Protein AF-A0A7W3J7H2-F1 (afdb_monomer_lite)

Structure (mmCIF, N/CA/C/O backbone):
data_AF-A0A7W3J7H2-F1
#
_entry.id   AF-A0A7W3J7H2-F1
#
loop_
_atom_site.group_PDB
_atom_site.id
_atom_site.type_symbol
_atom_site.label_atom_id
_atom_site.label_alt_id
_atom_site.label_comp_id
_atom_site.label_asym_id
_atom_site.label_entity_id
_atom_site.label_seq_id
_atom_site.pdbx_PDB_ins_code
_atom_site.Cartn_x
_atom_site.Cartn_y
_atom_site.Cartn_z
_atom_site.occupancy
_atom_site.B_iso_or_equiv
_atom_site.auth_seq_id
_atom_site.auth_comp_id
_atom_site.auth_asym_id
_atom_site.auth_atom_id
_atom_site.pdbx_PDB_model_num
ATOM 1 N N . MET A 1 1 ? 22.427 43.269 55.863 1.00 46.69 1 MET A N 1
ATOM 2 C CA . MET A 1 1 ? 23.333 42.234 56.396 1.00 46.69 1 MET A CA 1
ATOM 3 C C . MET A 1 1 ? 23.275 41.052 55.451 1.00 46.69 1 MET A C 1
ATOM 5 O O . MET A 1 1 ? 22.220 40.456 55.298 1.00 46.69 1 MET A O 1
ATOM 9 N N . TYR A 1 2 ? 24.369 40.851 54.725 1.00 38.78 2 TYR A N 1
ATOM 10 C CA . TYR A 1 2 ? 24.643 39.700 53.869 1.00 38.78 2 TYR A CA 1
ATOM 11 C C . TYR A 1 2 ? 24.929 38.483 54.757 1.00 38.78 2 TYR A C 1
ATOM 13 O O . TYR A 1 2 ? 25.677 38.646 55.715 1.00 38.78 2 TYR A O 1
ATOM 21 N N . ASP A 1 3 ? 24.433 37.296 54.402 1.00 54.00 3 ASP A N 1
ATOM 22 C CA . ASP A 1 3 ? 25.356 36.193 54.112 1.00 54.00 3 ASP A CA 1
ATOM 23 C C . ASP A 1 3 ? 24.691 35.129 53.223 1.00 54.00 3 ASP A C 1
ATOM 25 O O . ASP A 1 3 ? 23.606 34.625 53.513 1.00 54.00 3 ASP A O 1
ATOM 29 N N . GLN A 1 4 ? 25.339 34.836 52.098 1.00 54.50 4 GLN A N 1
ATOM 30 C CA . GLN A 1 4 ? 24.982 33.804 51.129 1.00 54.50 4 GLN A CA 1
ATOM 31 C C . GLN A 1 4 ? 26.022 32.696 51.283 1.00 54.50 4 GLN A C 1
ATOM 33 O O . GLN A 1 4 ? 27.169 32.848 50.862 1.00 54.50 4 GLN A O 1
ATOM 38 N N . VAL A 1 5 ? 25.633 31.570 51.883 1.00 62.75 5 VAL A N 1
ATOM 39 C CA . VAL A 1 5 ? 26.528 30.418 52.040 1.00 62.75 5 VAL A CA 1
ATOM 40 C C . VAL A 1 5 ? 26.567 29.616 50.742 1.00 62.75 5 VAL A C 1
ATOM 42 O O . VAL A 1 5 ? 25.718 28.780 50.444 1.00 62.75 5 VAL A O 1
ATOM 45 N N . THR A 1 6 ? 27.615 29.890 49.976 1.00 56.59 6 THR A N 1
ATOM 46 C CA . THR A 1 6 ? 28.125 29.105 48.851 1.00 56.59 6 THR A CA 1
ATOM 47 C C . THR A 1 6 ? 28.396 27.649 49.255 1.00 56.59 6 THR A C 1
ATOM 49 O O . THR A 1 6 ? 29.272 27.386 50.077 1.00 56.59 6 THR A O 1
ATOM 52 N N . ALA A 1 7 ? 27.737 26.681 48.615 1.00 61.53 7 ALA A N 1
ATOM 53 C CA . ALA A 1 7 ? 28.104 25.266 48.703 1.00 61.53 7 ALA A CA 1
ATOM 54 C C . ALA A 1 7 ? 28.538 24.744 47.324 1.00 61.53 7 ALA A C 1
ATOM 56 O O . ALA A 1 7 ? 27.724 24.357 46.491 1.00 61.53 7 ALA A O 1
ATOM 57 N N . ARG A 1 8 ? 29.857 24.725 47.088 1.00 61.41 8 ARG A N 1
ATOM 58 C CA . ARG A 1 8 ? 30.497 23.982 45.991 1.00 61.41 8 ARG A CA 1
ATOM 59 C C . ARG A 1 8 ? 30.730 22.531 46.429 1.00 61.41 8 ARG A C 1
ATOM 61 O O . ARG A 1 8 ? 31.452 22.306 47.396 1.00 61.41 8 ARG A O 1
ATOM 68 N N . ARG A 1 9 ? 30.222 21.549 45.680 1.00 64.56 9 ARG A N 1
ATOM 69 C CA . ARG A 1 9 ? 30.689 20.143 45.696 1.00 64.56 9 ARG A CA 1
ATOM 70 C C . ARG A 1 9 ? 30.693 19.654 44.241 1.00 64.56 9 ARG A C 1
ATOM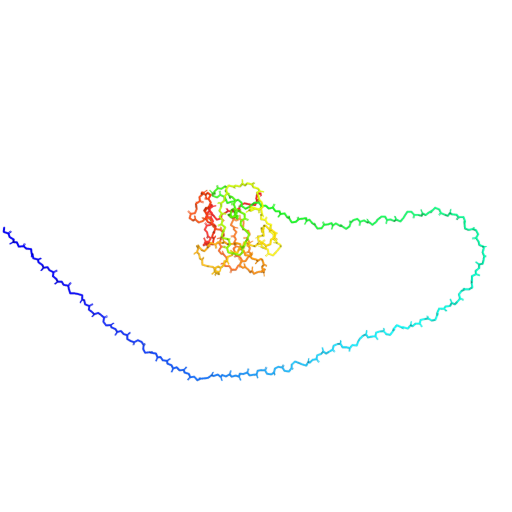 72 O O . ARG A 1 9 ? 29.642 19.598 43.624 1.00 64.56 9 ARG A O 1
ATOM 79 N N . ARG A 1 10 ? 31.842 19.690 43.555 1.00 64.62 10 ARG A N 1
ATOM 80 C CA . ARG A 1 10 ? 32.840 18.607 43.390 1.00 64.62 10 ARG A CA 1
ATOM 81 C C . ARG A 1 10 ? 32.233 17.332 42.790 1.00 64.62 10 ARG A C 1
ATOM 83 O O . ARG A 1 10 ? 31.715 16.485 43.507 1.00 64.62 10 ARG A O 1
ATOM 90 N N . THR A 1 11 ? 32.351 17.238 41.469 1.00 55.19 11 THR A N 1
ATOM 91 C CA . THR A 1 11 ? 32.216 16.040 40.635 1.00 55.19 11 THR A CA 1
ATOM 92 C C . THR A 1 11 ? 33.250 14.978 41.033 1.00 55.19 11 THR A C 1
ATOM 94 O O . THR A 1 11 ? 34.430 15.314 41.163 1.00 55.19 11 THR A O 1
ATOM 97 N N . PRO A 1 12 ? 32.869 13.698 41.193 1.00 61.44 12 PRO A N 1
ATOM 98 C CA . PRO A 1 12 ? 33.833 12.608 41.192 1.00 61.44 12 PRO A CA 1
ATOM 99 C C . PRO A 1 12 ? 34.161 12.197 39.748 1.00 61.44 12 PRO A C 1
ATOM 101 O O . PRO A 1 12 ? 33.288 11.772 38.993 1.00 61.44 12 PRO A O 1
ATOM 104 N N . LEU A 1 13 ? 35.439 12.331 39.378 1.00 55.03 13 LEU A N 1
ATOM 105 C CA . LEU A 1 13 ? 36.033 11.658 38.224 1.00 55.03 13 LEU A CA 1
ATOM 106 C C . LEU A 1 13 ? 36.012 10.142 38.477 1.00 55.03 13 LEU A C 1
ATOM 108 O O . LEU A 1 13 ? 36.710 9.655 39.365 1.00 55.03 13 LEU A O 1
ATOM 112 N N . GLY A 1 14 ? 35.214 9.411 37.700 1.00 51.25 14 GLY A N 1
ATOM 113 C CA . GLY A 1 14 ? 35.181 7.950 37.678 1.00 51.25 14 GLY A CA 1
ATOM 114 C C . GLY A 1 14 ? 35.919 7.410 36.455 1.00 51.25 14 GLY A C 1
ATOM 115 O O . GLY A 1 14 ? 35.458 7.586 35.336 1.00 51.25 14 GLY A O 1
ATOM 116 N N . LEU A 1 15 ? 37.082 6.814 36.724 1.00 57.66 15 LEU A N 1
ATOM 117 C CA . LEU A 1 15 ? 37.935 5.929 35.919 1.00 57.66 15 LEU A CA 1
ATOM 118 C C . LEU A 1 15 ? 37.598 5.689 34.429 1.00 57.66 15 LEU A C 1
ATOM 120 O O . LEU A 1 15 ? 36.651 4.992 34.075 1.00 57.66 15 LEU A O 1
ATOM 124 N N . LEU A 1 16 ? 38.538 6.124 33.585 1.00 45.88 16 LEU A N 1
ATOM 125 C CA . LEU A 1 16 ? 38.836 5.541 32.278 1.00 45.88 16 LEU A CA 1
ATOM 126 C C . LEU A 1 16 ? 39.193 4.052 32.420 1.00 45.88 16 LEU A C 1
ATOM 128 O O . LEU A 1 16 ? 40.187 3.719 33.066 1.00 45.88 16 LEU A O 1
ATOM 132 N N . VAL A 1 17 ? 38.448 3.172 31.751 1.00 49.72 17 VAL A N 1
ATOM 133 C CA . VAL A 1 17 ? 38.915 1.823 31.408 1.00 49.72 17 VAL A CA 1
ATOM 134 C C . VAL A 1 17 ? 39.189 1.797 29.910 1.00 49.72 17 VAL A C 1
ATOM 136 O O . VAL A 1 17 ? 38.281 1.878 29.088 1.00 49.72 17 VAL A O 1
ATOM 139 N N . TRP A 1 18 ? 40.474 1.715 29.577 1.00 41.78 18 TRP A N 1
ATOM 140 C CA . TRP A 1 18 ? 40.973 1.434 28.239 1.00 41.78 18 TRP A CA 1
ATOM 141 C C . TRP A 1 18 ? 40.721 -0.039 27.919 1.00 41.78 18 TRP A C 1
ATOM 143 O O . TRP A 1 18 ? 41.332 -0.912 28.533 1.00 41.78 18 TRP A O 1
ATOM 153 N N . VAL A 1 19 ? 39.860 -0.331 26.945 1.00 57.19 19 VAL A N 1
ATOM 154 C CA . VAL A 1 19 ? 39.886 -1.640 26.284 1.00 57.19 19 VAL A CA 1
ATOM 155 C C . VAL A 1 19 ? 40.925 -1.549 25.172 1.00 57.19 19 VAL A C 1
ATOM 157 O O . VAL A 1 19 ? 40.760 -0.810 24.203 1.00 57.19 19 VAL A O 1
ATOM 160 N N . LEU A 1 20 ? 42.040 -2.248 25.377 1.00 58.06 20 LEU A N 1
ATOM 161 C CA . LEU A 1 20 ? 43.135 -2.369 24.423 1.00 58.06 20 LEU A CA 1
ATOM 162 C C . LEU A 1 20 ? 42.643 -3.017 23.125 1.00 58.06 20 LEU A C 1
ATOM 164 O O . LEU A 1 20 ? 41.997 -4.064 23.136 1.00 58.06 20 LEU A O 1
ATOM 168 N N . ALA A 1 21 ? 43.014 -2.390 22.010 1.00 49.38 21 ALA A N 1
ATOM 169 C CA . ALA A 1 21 ? 42.950 -2.963 20.679 1.00 49.38 21 ALA A CA 1
ATOM 170 C C . ALA A 1 21 ? 43.767 -4.266 20.631 1.00 49.38 21 ALA A C 1
ATOM 172 O O . ALA A 1 21 ? 44.982 -4.257 20.827 1.00 49.38 21 ALA A O 1
ATOM 173 N N . GLY A 1 22 ? 43.090 -5.383 20.368 1.00 46.06 22 GLY A N 1
ATOM 174 C CA . GLY A 1 22 ? 43.708 -6.660 20.034 1.00 46.06 22 GLY A CA 1
ATOM 175 C C . GLY A 1 22 ? 43.699 -6.857 18.524 1.00 46.06 22 GLY A C 1
ATOM 176 O O . GLY A 1 22 ? 42.730 -7.363 17.967 1.00 46.06 22 GLY A O 1
ATOM 177 N N . THR A 1 23 ? 44.771 -6.448 17.855 1.00 55.00 23 THR A N 1
ATOM 178 C CA . THR A 1 23 ? 45.077 -6.853 16.482 1.00 55.00 23 THR A CA 1
ATOM 179 C C . THR A 1 23 ? 45.584 -8.294 16.485 1.00 55.00 23 THR A C 1
ATOM 181 O O . THR A 1 23 ? 46.703 -8.566 16.912 1.00 55.00 23 THR A O 1
ATOM 184 N N . LEU A 1 24 ? 44.784 -9.217 15.953 1.00 53.00 24 LEU A N 1
ATOM 185 C CA . LEU A 1 24 ? 45.265 -10.497 15.433 1.00 53.00 24 LEU A CA 1
ATOM 186 C C . LEU A 1 24 ? 44.989 -10.528 13.931 1.00 53.00 24 LEU A C 1
ATOM 188 O O . LEU A 1 24 ? 43.898 -10.855 13.475 1.00 53.00 24 LEU A O 1
ATOM 192 N N . ALA A 1 25 ? 46.007 -10.145 13.166 1.00 51.97 25 ALA A N 1
ATOM 193 C CA . ALA A 1 25 ? 46.164 -10.598 11.796 1.00 51.97 25 ALA A CA 1
ATOM 194 C C . ALA A 1 25 ? 46.736 -12.021 11.832 1.00 51.97 25 ALA A C 1
ATOM 196 O O . ALA A 1 25 ? 47.620 -12.279 12.639 1.00 51.97 25 ALA A O 1
ATOM 197 N N . PHE A 1 26 ? 46.210 -12.910 10.988 1.00 47.84 26 PHE A N 1
ATOM 198 C CA . PHE A 1 26 ? 46.891 -13.958 10.208 1.00 47.84 26 PHE A CA 1
ATOM 199 C C . PHE A 1 26 ? 45.898 -15.085 9.913 1.00 47.84 26 PHE A C 1
ATOM 201 O O . PHE A 1 26 ? 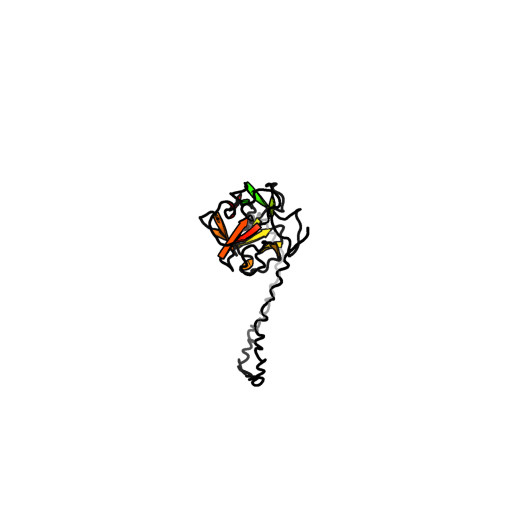45.418 -15.757 10.820 1.00 47.84 26 PHE A O 1
ATOM 208 N N . GLY A 1 27 ? 45.626 -15.308 8.626 1.00 43.47 27 GLY A N 1
ATOM 209 C CA . GLY A 1 27 ? 44.940 -16.516 8.171 1.00 43.47 27 GLY A CA 1
ATOM 210 C C . GLY A 1 27 ? 44.004 -16.323 6.986 1.00 43.47 27 GLY A C 1
ATOM 211 O O . GLY A 1 27 ? 42.854 -16.736 7.054 1.00 43.47 27 GLY A O 1
ATOM 212 N N . ALA A 1 28 ? 44.476 -15.725 5.889 1.00 56.50 28 ALA A N 1
ATOM 213 C CA . ALA A 1 28 ? 43.819 -15.909 4.600 1.00 56.50 28 ALA A CA 1
ATOM 214 C C . ALA A 1 28 ? 44.016 -17.373 4.166 1.00 56.50 28 ALA A C 1
ATOM 216 O O . ALA A 1 28 ? 45.072 -17.733 3.651 1.00 56.50 28 ALA A O 1
ATOM 217 N N . VAL A 1 29 ? 43.019 -18.229 4.397 1.00 53.53 29 VAL A N 1
ATOM 218 C CA . VAL A 1 29 ? 42.942 -19.530 3.725 1.00 53.53 29 VAL A CA 1
ATOM 219 C C . VAL A 1 29 ? 42.236 -19.298 2.398 1.00 53.53 29 VAL A C 1
ATOM 221 O O . VAL A 1 29 ? 41.011 -19.267 2.312 1.00 53.53 29 VAL A O 1
ATOM 224 N N . VAL A 1 30 ? 43.036 -19.093 1.355 1.00 56.59 30 VAL A N 1
ATOM 225 C CA . VAL A 1 30 ? 42.571 -19.085 -0.032 1.00 56.59 30 VAL A CA 1
ATOM 226 C C . VAL A 1 30 ? 42.336 -20.542 -0.433 1.00 56.59 30 VAL A C 1
ATOM 228 O O . VAL A 1 30 ? 43.224 -21.225 -0.933 1.00 56.59 30 VAL A O 1
ATOM 231 N N . GLY A 1 31 ? 41.149 -21.058 -0.125 1.00 46.50 31 GLY A N 1
ATOM 232 C CA . GLY A 1 31 ? 40.698 -22.368 -0.581 1.00 46.50 31 GLY A CA 1
ATOM 233 C C . GLY A 1 31 ? 40.137 -22.268 -1.995 1.00 46.50 31 GLY A C 1
ATOM 234 O O . GLY A 1 31 ? 38.934 -22.113 -2.171 1.00 46.50 31 GLY A O 1
ATOM 235 N N . THR A 1 32 ? 40.995 -22.351 -3.011 1.00 59.94 32 THR A N 1
ATOM 236 C CA . THR A 1 32 ? 40.567 -22.598 -4.395 1.00 59.94 32 THR A CA 1
ATOM 237 C C . THR A 1 32 ? 39.973 -24.001 -4.495 1.00 59.94 32 THR A C 1
ATOM 239 O O . THR A 1 32 ? 40.699 -24.989 -4.600 1.00 59.94 32 THR A O 1
ATOM 242 N N . VAL A 1 33 ? 38.645 -24.088 -4.462 1.00 54.31 33 VAL A N 1
ATOM 243 C CA . VAL A 1 33 ? 37.903 -25.295 -4.827 1.00 54.31 33 VAL A CA 1
ATOM 244 C C . VAL A 1 33 ? 37.831 -25.354 -6.353 1.00 54.31 33 VAL A C 1
ATOM 246 O O . VAL A 1 33 ? 37.027 -24.677 -6.986 1.00 54.31 33 VAL A O 1
ATOM 249 N N . TRP A 1 34 ? 38.701 -26.169 -6.947 1.00 45.31 34 TRP A N 1
ATOM 250 C CA . TRP A 1 34 ? 38.566 -26.615 -8.331 1.00 45.31 34 TRP A CA 1
ATOM 251 C C . TRP A 1 34 ? 37.517 -27.725 -8.382 1.00 45.31 34 TRP A C 1
ATOM 253 O O . TRP A 1 34 ? 37.832 -28.903 -8.226 1.00 45.31 34 TRP A O 1
ATOM 263 N N . VAL A 1 35 ? 36.255 -27.361 -8.595 1.00 54.44 35 VAL A N 1
ATOM 264 C CA . VAL A 1 35 ? 35.260 -28.323 -9.075 1.00 54.44 35 VAL A CA 1
ATOM 265 C C . VAL A 1 35 ? 35.363 -28.346 -10.597 1.00 54.44 35 VAL A C 1
ATOM 267 O O . VAL A 1 35 ? 34.832 -27.486 -11.294 1.00 54.44 35 VAL A O 1
ATOM 270 N N . LEU A 1 36 ? 36.093 -29.345 -11.101 1.00 56.59 36 LEU A N 1
ATOM 271 C CA . LEU A 1 36 ? 36.059 -29.794 -12.492 1.00 56.59 36 LEU A CA 1
ATOM 272 C C . LEU A 1 36 ? 34.657 -30.342 -12.791 1.00 56.59 36 LEU A C 1
ATOM 274 O O . LEU A 1 36 ? 34.417 -31.549 -12.729 1.00 56.59 36 LEU A O 1
ATOM 278 N N . THR A 1 37 ? 33.713 -29.455 -13.093 1.00 55.53 37 THR A N 1
ATOM 279 C CA . THR A 1 37 ? 32.502 -29.854 -13.808 1.00 55.53 37 THR A CA 1
ATOM 280 C C . THR A 1 37 ? 32.873 -29.962 -15.276 1.00 55.53 37 THR A C 1
ATOM 282 O O . THR A 1 37 ? 33.323 -29.014 -15.908 1.00 55.53 37 THR A O 1
ATOM 285 N N . ARG A 1 38 ? 32.797 -31.195 -15.774 1.00 58.81 38 ARG A N 1
ATOM 286 C CA . ARG A 1 38 ? 33.003 -31.536 -17.177 1.00 58.81 38 ARG A CA 1
ATOM 287 C C . ARG A 1 38 ? 31.972 -30.780 -18.010 1.00 58.81 38 ARG A C 1
ATOM 289 O O . ARG A 1 38 ? 30.777 -30.939 -17.771 1.00 58.81 38 ARG A O 1
ATOM 296 N N . ASP A 1 39 ? 32.449 -30.014 -18.985 1.00 54.16 39 ASP A N 1
ATOM 297 C CA . ASP A 1 39 ? 31.643 -29.491 -20.082 1.00 54.16 39 ASP A CA 1
ATOM 298 C C . ASP A 1 39 ? 30.909 -30.648 -20.772 1.00 54.16 39 ASP A C 1
ATOM 300 O O . ASP A 1 39 ? 31.527 -31.517 -21.392 1.00 54.16 39 ASP A O 1
ATOM 304 N N . VAL A 1 40 ? 29.581 -30.670 -20.661 1.00 55.44 40 VAL A N 1
ATOM 305 C CA . VAL A 1 40 ? 28.718 -31.464 -21.539 1.00 55.44 40 VAL A CA 1
ATOM 306 C C . VAL A 1 40 ? 28.177 -30.507 -22.587 1.00 55.44 40 VAL A C 1
ATOM 308 O O . VAL A 1 40 ? 27.230 -29.762 -22.356 1.00 55.44 40 VAL A O 1
ATOM 311 N N . SER A 1 41 ? 28.845 -30.515 -23.734 1.00 60.34 41 SER A N 1
ATOM 312 C CA . SER A 1 41 ? 28.405 -29.876 -24.966 1.00 60.34 41 SER A CA 1
ATOM 313 C C . SER A 1 41 ? 27.295 -30.722 -25.606 1.00 60.34 41 SER A C 1
ATOM 315 O O . SER A 1 41 ? 27.518 -31.913 -25.822 1.00 60.34 41 SER A O 1
ATOM 317 N N . PRO A 1 42 ? 26.126 -30.160 -25.953 1.00 60.06 42 PRO A N 1
ATOM 318 C CA . PRO A 1 42 ? 25.234 -30.751 -26.935 1.00 60.06 42 PRO A CA 1
ATOM 319 C C . PRO A 1 42 ? 25.431 -30.017 -28.267 1.00 60.06 42 PRO A C 1
ATOM 321 O O . PRO A 1 42 ? 24.725 -29.065 -28.591 1.00 60.06 42 PRO A O 1
ATOM 324 N N . GLN A 1 43 ? 26.416 -30.461 -29.041 1.00 53.38 43 GLN A N 1
ATOM 325 C CA . GLN A 1 43 ? 26.332 -30.419 -30.498 1.00 53.38 43 GLN A CA 1
ATOM 326 C C . GLN A 1 43 ? 25.976 -31.846 -30.897 1.00 53.38 43 GLN A C 1
ATOM 328 O O . GLN A 1 43 ? 26.741 -32.740 -30.558 1.00 53.38 43 GLN A O 1
ATOM 333 N N . ASP A 1 44 ? 24.787 -32.053 -31.468 1.00 51.53 44 ASP A N 1
ATOM 334 C CA . ASP A 1 44 ? 24.477 -33.085 -32.473 1.00 51.53 44 ASP A CA 1
ATOM 335 C C . ASP A 1 44 ? 22.970 -33.371 -32.511 1.00 51.53 44 ASP A C 1
ATOM 337 O O . ASP A 1 44 ? 22.453 -34.291 -31.883 1.00 51.53 44 ASP A O 1
ATOM 341 N N . ALA A 1 45 ? 22.255 -32.579 -33.310 1.00 55.00 45 ALA A N 1
ATOM 342 C CA . ALA A 1 45 ? 21.017 -33.019 -33.951 1.00 55.00 45 ALA A CA 1
ATOM 343 C C . ALA A 1 45 ? 20.803 -32.250 -35.266 1.00 55.00 45 ALA A C 1
ATOM 345 O O . ALA A 1 45 ? 19.756 -31.650 -35.500 1.00 55.00 45 ALA A O 1
ATOM 346 N N . VAL A 1 46 ? 21.806 -32.259 -36.153 1.00 57.66 46 VAL A N 1
ATOM 347 C CA . VAL A 1 46 ? 21.585 -31.927 -37.569 1.00 57.66 46 VAL A CA 1
ATOM 348 C C . VAL A 1 46 ? 20.939 -33.149 -38.224 1.00 57.66 46 VAL A C 1
ATOM 350 O O . VAL A 1 46 ? 21.606 -34.023 -38.774 1.00 57.66 46 VAL A O 1
ATOM 353 N N . GLY A 1 47 ? 19.613 -33.227 -38.118 1.00 50.50 47 GLY A N 1
ATOM 354 C CA . GLY A 1 47 ? 18.791 -34.135 -38.908 1.00 50.50 47 GLY A CA 1
ATOM 355 C C . GLY A 1 47 ? 18.820 -33.701 -40.371 1.00 50.50 47 GLY A C 1
ATOM 356 O O . GLY A 1 47 ? 18.280 -32.661 -40.740 1.00 50.50 47 GLY A O 1
ATOM 357 N N . GLN A 1 48 ? 19.505 -34.490 -41.190 1.00 50.88 48 GLN A N 1
ATOM 358 C CA . GLN A 1 48 ? 19.667 -34.310 -42.627 1.00 50.88 48 GLN A CA 1
ATOM 359 C C . GLN A 1 48 ? 18.302 -34.239 -43.329 1.00 50.88 48 GLN A C 1
ATOM 361 O O . GLN A 1 48 ? 17.546 -35.209 -43.350 1.00 50.88 48 GLN A O 1
ATOM 366 N N . SER A 1 49 ? 18.001 -33.091 -43.940 1.00 52.16 49 SER A N 1
ATOM 367 C CA . SER A 1 49 ? 16.860 -32.935 -44.842 1.00 52.16 49 SER A CA 1
ATOM 368 C C . SER A 1 49 ? 17.179 -33.631 -46.168 1.00 52.16 49 SER A C 1
ATOM 370 O O . SER A 1 49 ? 17.905 -33.111 -47.021 1.00 52.16 49 SER A O 1
ATOM 372 N N . THR A 1 50 ? 16.677 -34.854 -46.317 1.00 53.97 50 THR A N 1
ATOM 373 C CA . THR A 1 50 ? 16.690 -35.613 -47.565 1.00 53.97 50 THR A CA 1
ATOM 374 C C . THR A 1 50 ? 15.772 -34.923 -48.576 1.00 53.97 50 THR A C 1
ATOM 376 O O . THR A 1 50 ? 14.546 -34.960 -48.485 1.00 53.97 50 THR A O 1
ATOM 379 N N . ARG A 1 51 ? 16.371 -34.257 -49.570 1.00 62.03 51 ARG A N 1
ATOM 380 C CA . ARG A 1 51 ? 15.636 -33.722 -50.723 1.00 62.03 51 ARG A CA 1
ATOM 381 C C . ARG A 1 51 ? 15.081 -34.893 -51.528 1.00 62.03 51 ARG A C 1
ATOM 383 O O . ARG A 1 51 ? 15.834 -35.636 -52.152 1.00 62.03 51 ARG A O 1
ATOM 390 N N . THR A 1 52 ? 13.764 -35.045 -51.503 1.00 56.94 52 THR A N 1
ATOM 391 C CA . THR A 1 52 ? 13.036 -35.942 -52.405 1.00 56.94 52 THR A CA 1
ATOM 392 C C . THR A 1 52 ? 13.030 -35.315 -53.805 1.00 56.94 52 THR A C 1
ATOM 394 O O . THR A 1 52 ? 12.702 -34.131 -53.914 1.00 56.94 52 THR A O 1
ATOM 397 N N . PRO A 1 53 ? 13.397 -36.036 -54.880 1.00 64.06 53 PRO A N 1
ATOM 398 C CA . PRO A 1 53 ? 13.281 -35.508 -56.233 1.00 64.06 53 PRO A CA 1
ATOM 399 C C . PRO A 1 53 ? 11.804 -35.321 -56.600 1.00 64.06 53 PRO A C 1
ATOM 401 O O . PRO A 1 53 ? 10.998 -36.244 -56.500 1.00 64.06 53 PRO A O 1
ATOM 404 N N . THR A 1 54 ? 11.462 -34.106 -57.020 1.00 61.47 54 THR A N 1
ATOM 405 C CA . THR A 1 54 ? 10.150 -33.724 -57.546 1.00 61.47 54 THR A CA 1
ATOM 406 C C . THR A 1 54 ? 9.806 -34.562 -58.785 1.00 61.47 54 THR A C 1
ATOM 408 O O . THR A 1 54 ? 10.553 -34.501 -59.764 1.00 61.47 54 THR A O 1
ATOM 411 N N . PRO A 1 55 ? 8.688 -35.310 -58.813 1.00 61.72 55 PRO A N 1
ATOM 412 C CA . PRO A 1 55 ? 8.178 -35.852 -60.064 1.00 61.72 55 PRO A CA 1
ATOM 413 C C . PRO A 1 55 ? 7.593 -34.714 -60.914 1.00 61.72 55 PRO A C 1
ATOM 415 O O . PRO A 1 55 ? 6.687 -33.999 -60.488 1.00 61.72 55 PRO A O 1
ATOM 418 N N . THR A 1 56 ? 8.121 -34.539 -62.126 1.00 55.62 56 THR A N 1
ATOM 419 C CA . THR A 1 56 ? 7.544 -33.670 -63.158 1.00 55.62 56 THR A CA 1
ATOM 420 C C . THR A 1 56 ? 6.199 -34.246 -63.598 1.00 55.62 56 THR A C 1
ATOM 422 O O . THR A 1 56 ? 6.149 -35.265 -64.283 1.00 55.62 56 THR A O 1
ATOM 425 N N . VAL A 1 57 ? 5.105 -33.599 -63.194 1.00 61.91 57 VAL A N 1
ATOM 426 C CA . VAL A 1 57 ? 3.751 -33.918 -63.663 1.00 61.91 57 VAL A CA 1
ATOM 427 C C . VAL A 1 57 ? 3.502 -33.167 -64.979 1.00 61.91 57 VAL A C 1
ATOM 429 O O . VAL A 1 57 ? 3.665 -31.945 -65.003 1.00 61.91 57 VAL A O 1
ATOM 432 N N . PRO A 1 58 ? 3.130 -33.847 -66.080 1.00 63.06 58 PRO A N 1
ATOM 433 C CA . PRO A 1 58 ? 2.734 -33.175 -67.310 1.00 63.06 58 PRO A CA 1
ATOM 434 C C . PRO A 1 58 ? 1.397 -32.454 -67.120 1.00 63.06 58 PRO A C 1
ATOM 436 O O . PRO A 1 58 ? 0.448 -33.005 -66.567 1.00 63.06 58 PRO A O 1
ATOM 439 N N . SER A 1 59 ? 1.348 -31.213 -67.599 1.00 67.44 59 SER A N 1
ATOM 440 C CA . SER A 1 59 ? 0.153 -30.372 -67.652 1.00 67.44 59 SER A CA 1
ATOM 441 C C . SER A 1 59 ? -0.879 -30.970 -68.618 1.00 67.44 59 SER A C 1
ATOM 443 O O . SER A 1 59 ? -0.557 -31.136 -69.797 1.00 67.44 59 SER A O 1
ATOM 445 N N . PRO A 1 60 ? -2.110 -31.278 -68.170 1.00 65.06 60 PRO A N 1
ATOM 446 C CA . PRO A 1 60 ? -3.228 -31.444 -69.077 1.00 65.06 60 PRO A CA 1
ATOM 447 C C . PRO A 1 60 ? -3.867 -30.078 -69.343 1.00 65.06 60 PRO A C 1
ATOM 449 O O . PRO A 1 60 ? -4.279 -29.364 -68.427 1.00 65.06 60 PRO A O 1
ATOM 452 N N . SER A 1 61 ? -3.915 -29.724 -70.621 1.00 63.81 61 SER A N 1
ATOM 453 C CA . SER A 1 61 ? -4.728 -28.641 -71.159 1.00 63.81 61 SER A CA 1
ATOM 454 C C . SER A 1 61 ? -6.221 -28.930 -70.965 1.00 63.81 61 SER A C 1
ATOM 456 O O . SER A 1 61 ? -6.658 -30.070 -71.103 1.00 63.81 61 SER A O 1
ATOM 458 N N . ASP A 1 62 ? -6.965 -27.859 -70.691 1.00 62.97 62 ASP A N 1
ATOM 459 C CA . ASP A 1 62 ? -8.411 -27.691 -70.859 1.00 62.97 62 ASP A CA 1
ATOM 460 C C . ASP A 1 62 ? -9.349 -28.689 -70.160 1.00 62.97 62 ASP A C 1
ATOM 462 O O . ASP A 1 62 ? -9.858 -29.646 -70.741 1.00 62.97 62 ASP A O 1
ATOM 466 N N . ALA A 1 63 ? -9.712 -28.343 -68.923 1.00 56.56 63 ALA A N 1
ATOM 467 C CA . ALA A 1 63 ? -11.009 -28.686 -68.353 1.00 56.56 63 ALA A CA 1
ATOM 468 C C . ALA A 1 63 ? -11.654 -27.405 -67.806 1.00 56.56 63 ALA A C 1
ATOM 470 O O . ALA A 1 63 ? -11.158 -26.794 -66.860 1.00 56.56 63 ALA A O 1
ATOM 471 N N . THR A 1 64 ? -12.758 -26.983 -68.417 1.00 55.28 64 THR A N 1
ATOM 472 C CA . THR A 1 64 ? -13.615 -25.904 -67.918 1.00 55.28 64 THR A CA 1
ATOM 473 C C . THR A 1 64 ? -14.221 -26.331 -66.581 1.00 55.28 64 THR A C 1
ATOM 475 O O . THR A 1 64 ? -15.162 -27.127 -66.547 1.00 55.28 64 THR A O 1
ATOM 478 N N . LEU A 1 65 ? -13.655 -25.833 -65.481 1.00 56.62 65 LEU A N 1
ATOM 479 C CA . LEU A 1 65 ? -14.201 -25.988 -64.137 1.00 56.62 65 LEU A CA 1
ATOM 480 C C . LEU A 1 65 ? -15.456 -25.120 -64.014 1.00 56.62 65 LEU A C 1
ATOM 482 O O . LEU A 1 65 ? -15.405 -23.903 -64.164 1.00 56.62 65 LEU A O 1
ATOM 486 N N . VAL A 1 66 ? -16.587 -25.768 -63.760 1.00 60.28 66 VAL A N 1
ATOM 487 C CA . VAL A 1 66 ? -17.782 -25.107 -63.241 1.00 60.28 66 VAL A CA 1
ATOM 488 C C . VAL A 1 66 ? -17.493 -24.668 -61.805 1.00 60.28 66 VAL A C 1
ATOM 490 O O . VAL A 1 66 ? -17.055 -25.484 -60.993 1.00 60.28 66 VAL A O 1
ATOM 493 N N . ASP A 1 67 ? -17.694 -23.381 -61.515 1.00 63.31 67 ASP A N 1
ATOM 494 C CA . ASP A 1 67 ? -17.525 -22.792 -60.183 1.00 63.31 67 ASP A CA 1
ATOM 495 C C . ASP A 1 67 ? -18.384 -23.546 -59.158 1.00 63.31 67 ASP A C 1
ATOM 497 O O . ASP A 1 67 ? -19.616 -23.469 -59.162 1.00 63.31 67 ASP A O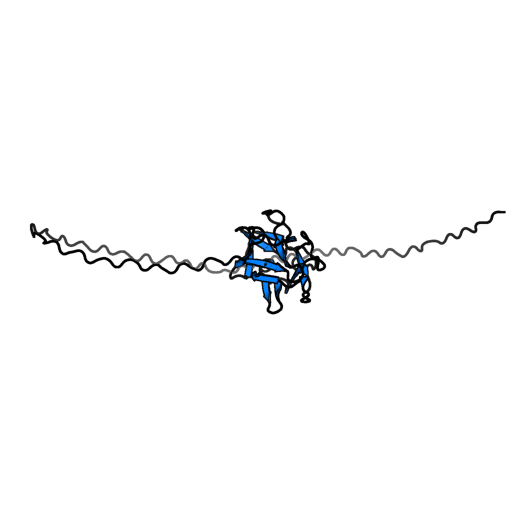 1
ATOM 501 N N . ALA A 1 68 ? -17.724 -24.290 -58.271 1.00 63.28 68 ALA A N 1
ATOM 502 C CA . ALA A 1 68 ? -18.335 -24.770 -57.043 1.00 63.28 68 ALA A CA 1
ATOM 503 C C . ALA A 1 68 ? -18.362 -23.601 -56.043 1.00 63.28 68 ALA A C 1
ATOM 505 O O . ALA A 1 68 ? -17.337 -22.937 -55.873 1.00 63.28 68 ALA A O 1
ATOM 506 N N . PRO A 1 69 ? -19.487 -23.326 -55.358 1.00 61.41 69 PRO A N 1
ATOM 507 C CA . PRO A 1 69 ? -19.516 -22.290 -54.336 1.00 61.41 69 PRO A CA 1
ATOM 508 C C . PRO A 1 69 ? -18.511 -22.639 -53.233 1.00 61.41 69 PRO A C 1
ATOM 510 O O . PRO A 1 69 ? -18.534 -23.745 -52.687 1.00 61.41 69 PRO A O 1
ATOM 513 N N . ALA A 1 70 ? -17.619 -21.696 -52.928 1.00 63.91 70 ALA A N 1
ATOM 514 C CA . ALA A 1 70 ? -16.666 -21.819 -51.837 1.00 63.91 70 ALA A CA 1
ATOM 515 C C . ALA A 1 70 ? -17.419 -22.113 -50.531 1.00 63.91 70 ALA A C 1
ATOM 517 O O . ALA A 1 70 ? -18.280 -21.340 -50.105 1.00 63.91 70 ALA A O 1
ATOM 518 N N . SER A 1 71 ? -17.109 -23.252 -49.911 1.00 65.44 71 SER A N 1
ATOM 519 C CA . SER A 1 71 ? -17.541 -23.549 -48.547 1.00 65.44 71 SER A CA 1
ATOM 520 C C . SER A 1 71 ? -16.975 -22.463 -47.628 1.00 65.44 71 SER A C 1
ATOM 522 O O . SER A 1 71 ? -15.776 -22.196 -47.727 1.00 65.44 71 SER A O 1
ATOM 524 N N . PRO A 1 72 ? -17.776 -21.828 -46.753 1.00 69.19 72 PRO A N 1
ATOM 525 C CA . PRO A 1 72 ? -17.251 -20.822 -45.843 1.00 69.19 72 PRO A CA 1
ATOM 526 C C . PRO A 1 72 ? -16.206 -21.473 -44.933 1.00 69.19 72 PRO A C 1
ATOM 528 O O . PRO A 1 72 ? -16.462 -22.509 -44.312 1.00 69.19 72 PRO A O 1
ATOM 531 N N . GLU A 1 73 ? -15.014 -20.886 -44.907 1.00 65.06 73 GLU A N 1
ATOM 532 C CA . GLU A 1 73 ? -13.968 -21.227 -43.950 1.00 65.06 73 GLU A CA 1
ATOM 533 C C . GLU A 1 73 ? -14.499 -20.922 -42.538 1.00 65.06 73 GLU A C 1
ATOM 535 O O . GLU A 1 73 ? -15.099 -19.860 -42.340 1.00 65.06 73 GLU A O 1
ATOM 540 N N . PRO A 1 74 ? -14.373 -21.838 -41.562 1.00 68.81 74 PRO A N 1
ATOM 541 C CA . PRO A 1 74 ? -14.819 -21.560 -40.204 1.00 68.81 74 PRO A CA 1
ATOM 542 C C . PRO A 1 74 ? -14.013 -20.385 -39.642 1.00 68.81 74 PRO A C 1
ATOM 544 O O . PRO A 1 74 ? -12.785 -20.440 -39.589 1.00 68.81 74 PRO A O 1
ATOM 547 N N . GLU A 1 75 ? -14.704 -19.323 -39.223 1.00 67.50 75 GLU A N 1
ATOM 548 C CA . GLU A 1 75 ? -14.071 -18.188 -38.551 1.00 67.50 75 GLU A CA 1
ATOM 549 C C . GLU A 1 75 ? -13.297 -18.674 -37.310 1.00 67.50 75 GLU A C 1
ATOM 551 O O . GLU A 1 75 ? -13.797 -19.529 -36.564 1.00 67.50 75 GLU A O 1
ATOM 556 N N . PRO A 1 76 ? -12.078 -18.159 -37.056 1.00 71.75 76 PRO A N 1
ATOM 557 C CA . PRO A 1 76 ? -11.322 -18.535 -35.873 1.00 71.75 76 PRO A CA 1
ATOM 558 C C . PRO A 1 76 ? -12.109 -18.130 -34.623 1.00 71.75 76 PRO A C 1
ATOM 560 O O . PRO A 1 76 ? -12.471 -16.970 -34.437 1.00 71.75 76 PRO A O 1
ATOM 563 N N . THR A 1 77 ? -12.371 -19.098 -33.745 1.00 63.59 77 THR A N 1
ATOM 564 C CA . THR A 1 77 ? -12.968 -18.829 -32.432 1.00 63.59 77 THR A CA 1
ATOM 565 C C . THR A 1 77 ? -12.017 -17.925 -31.638 1.00 63.59 77 THR A C 1
ATOM 567 O O . THR A 1 77 ? -10.826 -18.242 -31.574 1.00 63.59 77 THR A O 1
ATOM 570 N N . PRO A 1 78 ? -12.482 -16.813 -31.034 1.00 72.12 78 PRO A N 1
ATOM 571 C CA . PRO A 1 78 ? -11.598 -15.938 -30.278 1.00 72.12 78 PRO A CA 1
ATOM 572 C C . PRO A 1 78 ? -11.052 -16.690 -29.059 1.00 72.12 78 PRO A C 1
ATOM 574 O O . PRO A 1 78 ? -11.814 -17.217 -28.245 1.00 72.12 78 PRO A O 1
ATOM 577 N N . THR A 1 79 ? -9.726 -16.743 -28.930 1.00 74.19 79 THR A N 1
ATOM 578 C CA . THR A 1 79 ? -9.052 -17.187 -27.704 1.00 74.19 79 THR A CA 1
ATOM 579 C C . THR A 1 79 ? -9.499 -16.278 -26.554 1.00 74.19 79 THR A C 1
ATOM 581 O O . THR A 1 79 ? -9.459 -15.059 -26.731 1.00 74.19 79 THR A O 1
ATOM 584 N N . PRO A 1 80 ? -9.922 -16.808 -25.391 1.00 74.44 80 PRO A N 1
ATOM 585 C CA . PRO A 1 80 ? -10.320 -15.963 -24.273 1.00 74.44 80 PRO A CA 1
ATOM 586 C C . PRO A 1 80 ? -9.138 -15.090 -23.832 1.00 74.44 80 PRO A C 1
ATOM 588 O O . PRO A 1 80 ? -8.078 -15.605 -23.470 1.00 74.44 80 PRO A O 1
ATOM 591 N N . GLU A 1 81 ? -9.321 -13.771 -23.890 1.00 70.00 81 GLU A N 1
ATOM 592 C CA . GLU A 1 81 ? -8.361 -12.800 -23.369 1.00 70.00 81 GLU A CA 1
ATOM 593 C C . GLU A 1 81 ? -8.277 -12.955 -21.840 1.00 70.00 81 GLU A C 1
ATOM 595 O O . GLU A 1 81 ? -9.320 -13.074 -21.184 1.00 70.00 81 GLU A O 1
ATOM 600 N N . PRO A 1 82 ? -7.068 -13.009 -21.247 1.00 74.75 82 PRO A N 1
ATOM 601 C CA . PRO A 1 82 ? -6.921 -13.031 -19.799 1.00 74.75 82 PRO A CA 1
ATOM 602 C C . PRO A 1 82 ? -7.665 -11.847 -19.166 1.00 74.75 82 PRO A C 1
ATOM 604 O O . PRO A 1 82 ? -7.624 -10.746 -19.718 1.00 74.75 82 PRO A O 1
ATOM 607 N N . PRO A 1 83 ? -8.331 -12.030 -18.013 1.00 68.44 83 PRO A N 1
ATOM 608 C CA . PRO A 1 83 ? -9.002 -10.924 -17.347 1.00 68.44 83 PRO A CA 1
ATOM 609 C C . PRO A 1 83 ? -7.993 -9.810 -17.050 1.00 68.44 83 PRO A C 1
ATOM 611 O O . PRO A 1 83 ? -6.897 -10.070 -16.543 1.00 68.44 83 PRO A O 1
ATOM 614 N N . ALA A 1 84 ? -8.369 -8.573 -17.376 1.00 68.56 84 ALA A N 1
ATOM 615 C CA . ALA A 1 84 ? -7.582 -7.398 -17.030 1.00 68.56 84 ALA A CA 1
ATOM 616 C C . ALA A 1 84 ? -7.345 -7.358 -15.508 1.00 68.56 84 ALA A C 1
ATOM 618 O O . ALA A 1 84 ? -8.230 -7.751 -14.740 1.00 68.56 84 ALA A O 1
ATOM 619 N N . PRO A 1 85 ? -6.166 -6.903 -15.052 1.00 73.75 85 PRO A N 1
ATOM 620 C CA . PRO A 1 85 ? -5.882 -6.838 -13.630 1.00 73.75 85 PRO A CA 1
ATOM 621 C C . PRO A 1 85 ? -6.842 -5.856 -12.946 1.00 73.75 85 PRO A C 1
ATOM 623 O O . PRO A 1 85 ? -7.033 -4.733 -13.411 1.00 73.75 85 PRO A O 1
ATOM 626 N N . THR A 1 86 ? -7.454 -6.284 -11.842 1.00 84.19 86 THR A N 1
ATOM 627 C CA . THR A 1 86 ? -8.371 -5.441 -11.070 1.00 84.19 86 THR A CA 1
ATOM 628 C C . THR A 1 86 ? -7.580 -4.409 -10.274 1.00 84.19 86 THR A C 1
ATOM 630 O O . THR A 1 86 ? -6.700 -4.761 -9.485 1.00 84.19 86 THR A O 1
ATOM 633 N N . THR A 1 87 ? -7.919 -3.138 -10.461 1.00 93.31 87 THR A N 1
ATOM 634 C CA . THR A 1 87 ? -7.359 -2.017 -9.706 1.00 93.31 87 THR A CA 1
ATOM 635 C C . THR A 1 87 ? -8.377 -1.524 -8.678 1.00 93.31 87 THR A C 1
ATOM 637 O O . THR A 1 87 ? -9.554 -1.389 -9.005 1.00 93.31 87 THR A O 1
ATOM 640 N N . VAL A 1 88 ? -7.932 -1.271 -7.447 1.00 95.44 88 VAL A N 1
ATOM 641 C CA . VAL A 1 88 ? -8.783 -0.966 -6.283 1.00 95.44 88 VAL A CA 1
ATOM 642 C C . VAL A 1 88 ? -8.140 0.083 -5.384 1.00 95.44 88 VAL A C 1
ATOM 644 O O . VAL A 1 88 ? -6.917 0.249 -5.382 1.00 95.44 88 VAL A O 1
ATOM 647 N N . ALA A 1 89 ? -8.951 0.781 -4.597 1.00 97.88 89 ALA A N 1
ATOM 648 C CA . ALA A 1 89 ? -8.450 1.648 -3.545 1.00 97.88 89 ALA A CA 1
ATOM 649 C C . ALA A 1 89 ? -8.149 0.838 -2.276 1.00 97.88 89 ALA A C 1
ATOM 651 O O . ALA A 1 89 ? -8.892 -0.072 -1.913 1.00 97.88 89 ALA A O 1
ATOM 652 N N . LEU A 1 90 ? -7.073 1.190 -1.570 1.00 98.50 90 LEU A N 1
ATOM 653 C CA . LEU A 1 90 ? -6.779 0.660 -0.237 1.00 98.50 90 LEU A CA 1
ATOM 654 C C . LEU A 1 90 ? -7.259 1.663 0.806 1.00 98.50 90 LEU A C 1
ATOM 656 O O . LEU A 1 90 ? -6.530 2.587 1.164 1.00 98.50 90 LEU A O 1
ATOM 660 N N . GLN A 1 91 ? -8.495 1.509 1.270 1.00 98.75 91 GLN A N 1
ATOM 661 C CA . GLN A 1 91 ? -9.096 2.411 2.247 1.00 98.75 91 GLN A CA 1
ATOM 662 C C . GLN A 1 91 ? -8.805 1.927 3.673 1.00 98.75 91 GLN A C 1
ATOM 664 O O . GLN A 1 91 ? -9.207 0.826 4.059 1.00 98.75 91 GLN A O 1
ATOM 669 N N . GLY A 1 92 ? -8.118 2.756 4.459 1.00 98.62 92 GLY A N 1
ATOM 670 C CA . GLY A 1 92 ? -7.831 2.505 5.867 1.00 98.62 92 GLY A CA 1
ATOM 671 C C . GLY A 1 92 ? -9.106 2.579 6.701 1.00 98.62 92 GLY A C 1
ATOM 672 O O . GLY A 1 92 ? -9.841 3.566 6.649 1.00 98.62 92 GLY A O 1
ATOM 673 N N . VAL A 1 93 ? -9.375 1.542 7.492 1.00 98.56 93 VAL A N 1
ATOM 674 C CA . VAL A 1 93 ? -10.637 1.415 8.233 1.00 98.56 93 VAL A CA 1
ATOM 675 C C . VAL A 1 93 ? -10.764 2.478 9.326 1.00 98.56 93 VAL A C 1
ATOM 677 O O . VAL A 1 93 ? -11.857 2.993 9.542 1.00 98.56 93 VAL A O 1
ATOM 680 N N . GLY A 1 94 ? -9.666 2.844 9.993 1.00 98.00 94 GLY A N 1
ATOM 681 C CA . GLY A 1 94 ? -9.689 3.857 11.054 1.00 98.00 94 GLY A CA 1
ATOM 682 C C . GLY A 1 94 ? -9.943 5.286 10.568 1.00 98.00 94 GLY A C 1
ATOM 683 O O . GLY A 1 94 ? -10.544 6.075 11.291 1.00 98.00 94 GLY A O 1
ATOM 684 N N . SER A 1 95 ? -9.510 5.630 9.353 1.00 98.44 95 SER A N 1
ATOM 685 C CA . SER A 1 95 ? -9.594 6.998 8.822 1.00 98.44 95 SER A CA 1
ATOM 686 C C . SER A 1 95 ? -10.662 7.182 7.743 1.00 98.44 95 SER A C 1
ATOM 688 O O . SER A 1 95 ? -11.060 8.315 7.479 1.00 98.44 95 SER A O 1
ATOM 690 N N . GLY A 1 96 ? -11.099 6.103 7.084 1.00 98.50 96 GLY A N 1
ATOM 691 C CA . GLY A 1 96 ? -11.922 6.172 5.874 1.00 98.50 96 GLY A CA 1
ATOM 692 C C . GLY A 1 96 ? -11.185 6.766 4.666 1.00 98.50 96 GLY A C 1
ATOM 693 O O . GLY A 1 96 ? -11.818 7.094 3.662 1.00 98.50 96 GLY A O 1
ATOM 694 N N . ARG A 1 97 ? -9.859 6.918 4.749 1.00 98.88 97 ARG A N 1
ATOM 695 C CA . ARG A 1 97 ? -9.002 7.519 3.718 1.00 98.88 97 ARG A CA 1
ATOM 696 C C . ARG A 1 97 ? -8.199 6.462 2.980 1.00 98.88 97 ARG A C 1
ATOM 698 O O . ARG A 1 97 ? -7.982 5.368 3.491 1.00 98.88 97 ARG A O 1
ATOM 705 N N . CYS A 1 98 ? -7.757 6.796 1.781 1.00 98.88 98 CYS A N 1
ATOM 706 C CA . CYS A 1 98 ? -7.083 5.878 0.880 1.00 98.88 98 CYS A CA 1
ATOM 707 C C . CYS A 1 98 ? -5.562 5.991 1.013 1.00 98.88 98 CYS A C 1
ATOM 709 O O . CYS A 1 98 ? -5.047 7.094 1.202 1.00 98.88 98 CYS A O 1
ATOM 711 N N . LEU A 1 99 ? -4.853 4.863 0.899 1.00 98.88 99 LEU A N 1
ATOM 712 C CA . LEU A 1 99 ? -3.403 4.845 0.718 1.00 98.88 99 LEU A CA 1
ATOM 713 C C . LEU A 1 99 ? -3.064 5.575 -0.585 1.00 98.88 99 LEU A C 1
ATOM 715 O O . LEU A 1 99 ? -3.526 5.192 -1.663 1.00 98.88 99 LEU A O 1
ATOM 719 N N . ASP A 1 100 ? -2.271 6.625 -0.457 1.00 98.88 100 ASP A N 1
ATOM 720 C CA . ASP A 1 100 ? -2.120 7.684 -1.441 1.00 98.88 100 ASP A CA 1
ATOM 721 C C . ASP A 1 100 ? -0.645 7.984 -1.697 1.00 98.88 100 ASP A C 1
ATOM 723 O O . ASP A 1 100 ? 0.191 8.007 -0.786 1.00 98.88 100 ASP A O 1
ATOM 727 N N . VAL A 1 101 ? -0.351 8.242 -2.965 1.00 98.75 101 VAL A N 1
ATOM 728 C CA . VAL A 1 101 ? 0.916 8.798 -3.416 1.00 98.75 101 VAL A CA 1
ATOM 729 C C . VAL A 1 101 ? 0.829 10.329 -3.350 1.00 98.75 101 VAL A C 1
ATOM 731 O O . VAL A 1 101 ? 0.098 10.917 -4.158 1.00 98.75 101 VAL A O 1
ATOM 734 N N . PRO A 1 102 ? 1.595 11.008 -2.471 1.00 98.62 102 PRO A N 1
ATOM 735 C CA . PRO A 1 102 ? 1.463 12.447 -2.276 1.00 98.62 102 PRO A CA 1
ATOM 736 C C . PRO A 1 102 ? 1.609 13.246 -3.573 1.00 98.62 102 PRO A C 1
ATOM 738 O O . PRO A 1 102 ? 2.641 13.199 -4.246 1.00 98.62 102 PRO A O 1
ATOM 741 N N . GLY A 1 103 ? 0.553 13.976 -3.943 1.00 97.25 103 GLY A N 1
ATOM 742 C CA . GLY A 1 103 ? 0.518 14.791 -5.163 1.00 97.25 103 GLY A CA 1
ATOM 743 C C . GLY A 1 103 ? 0.678 13.999 -6.469 1.00 97.25 103 GLY A C 1
ATOM 744 O O . GLY A 1 103 ? 0.968 14.601 -7.500 1.00 97.25 103 GLY A O 1
ATOM 745 N N . GLY A 1 104 ? 0.532 12.669 -6.436 1.00 96.00 104 GLY A N 1
ATOM 746 C CA . GLY A 1 104 ? 0.803 11.787 -7.572 1.00 96.00 104 GLY A CA 1
ATOM 747 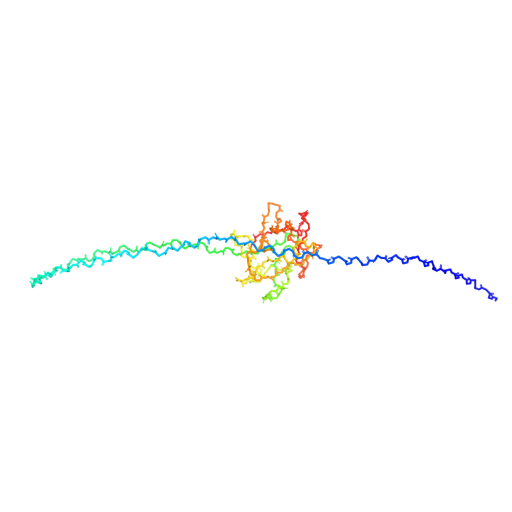C C . GLY A 1 104 ? 2.283 11.691 -7.959 1.00 96.00 104 GLY A C 1
ATOM 748 O O . GLY A 1 104 ? 2.588 11.376 -9.109 1.00 96.00 104 GLY A O 1
ATOM 749 N N . GLY A 1 105 ? 3.206 11.986 -7.035 1.00 93.94 105 GLY A N 1
ATOM 750 C CA . GLY A 1 105 ? 4.647 11.902 -7.277 1.00 93.94 105 GLY A CA 1
ATOM 751 C C . GLY A 1 105 ? 5.111 10.492 -7.663 1.00 93.94 105 GLY A C 1
ATOM 752 O O . GLY A 1 105 ? 4.835 9.527 -6.967 1.00 93.94 105 GLY A O 1
ATOM 753 N N . ALA A 1 106 ? 5.859 10.364 -8.756 1.00 90.38 106 ALA A N 1
ATOM 754 C CA . ALA A 1 106 ? 6.352 9.080 -9.253 1.00 90.38 106 ALA A CA 1
ATOM 755 C C . ALA A 1 106 ? 7.881 9.013 -9.140 1.00 90.38 106 ALA A C 1
ATOM 757 O O . ALA A 1 106 ? 8.586 9.706 -9.876 1.00 90.38 106 ALA A O 1
ATOM 758 N N . GLY A 1 107 ? 8.388 8.187 -8.226 1.00 96.38 107 GLY A N 1
ATOM 759 C CA . GLY A 1 107 ? 9.820 7.978 -8.042 1.00 96.38 107 GLY A CA 1
ATOM 760 C C . GLY A 1 107 ? 10.143 7.062 -6.866 1.00 96.38 107 GLY A C 1
ATOM 761 O O . GLY A 1 107 ? 9.373 6.971 -5.909 1.00 96.38 107 GLY A O 1
ATOM 762 N N . ASP A 1 108 ? 11.308 6.424 -6.938 1.00 98.38 108 ASP A N 1
ATOM 763 C CA . ASP A 1 108 ? 11.893 5.682 -5.824 1.00 98.38 108 ASP A CA 1
ATOM 764 C C . ASP A 1 108 ? 12.020 6.585 -4.586 1.00 98.38 108 ASP A C 1
ATOM 766 O O . ASP A 1 108 ? 12.524 7.709 -4.662 1.00 98.38 108 ASP A O 1
ATOM 770 N N . GLY A 1 109 ? 11.562 6.090 -3.438 1.00 98.12 109 GLY A N 1
ATOM 771 C CA . GLY A 1 109 ? 11.663 6.788 -2.158 1.00 98.12 109 GLY A CA 1
ATOM 772 C C . GLY A 1 109 ? 10.528 7.765 -1.853 1.00 98.12 109 GLY A C 1
ATOM 773 O O . GLY A 1 109 ? 10.544 8.399 -0.799 1.00 98.12 109 GLY A O 1
ATOM 774 N N . VAL A 1 110 ? 9.526 7.900 -2.731 1.00 98.75 110 VAL A N 1
ATOM 775 C CA . VAL A 1 110 ? 8.314 8.670 -2.410 1.00 98.75 110 VAL A CA 1
ATOM 776 C C . VAL A 1 110 ? 7.567 7.952 -1.288 1.00 98.75 110 VAL A C 1
ATOM 778 O O . VAL A 1 110 ? 6.990 6.890 -1.510 1.00 98.75 110 VAL A O 1
ATOM 781 N N . THR A 1 111 ? 7.575 8.513 -0.080 1.00 98.69 111 THR A N 1
ATOM 782 C CA . THR A 1 111 ? 6.861 7.936 1.066 1.00 98.69 111 THR A CA 1
ATOM 783 C C . THR A 1 111 ? 5.361 8.125 0.925 1.00 98.69 111 THR A C 1
ATOM 785 O O . THR A 1 111 ? 4.905 9.179 0.477 1.00 98.69 111 THR A O 1
ATOM 788 N N . LEU A 1 112 ? 4.594 7.129 1.351 1.00 98.88 112 LEU A N 1
ATOM 789 C CA . LEU A 1 112 ? 3.145 7.120 1.187 1.00 98.88 112 LEU A CA 1
ATOM 790 C C . LEU A 1 112 ? 2.418 7.725 2.384 1.00 98.88 112 LEU A C 1
ATOM 792 O O . LEU A 1 112 ? 2.918 7.757 3.511 1.00 98.88 112 LEU A O 1
ATOM 796 N N . GLN A 1 113 ? 1.198 8.176 2.127 1.00 98.94 113 GLN A N 1
ATOM 797 C CA . GLN A 1 113 ? 0.323 8.793 3.115 1.00 98.94 113 GLN A CA 1
ATOM 798 C C . GLN A 1 113 ? -1.092 8.226 3.005 1.00 98.94 113 GLN A C 1
ATOM 800 O O . GLN A 1 113 ? -1.414 7.517 2.055 1.00 98.94 113 GLN A O 1
ATOM 805 N N . ILE A 1 114 ? -1.962 8.576 3.946 1.00 98.94 114 ILE A N 1
ATOM 806 C CA . ILE A 1 114 ? -3.405 8.521 3.710 1.00 98.94 114 ILE A CA 1
ATOM 807 C C . ILE A 1 114 ? -3.920 9.873 3.220 1.00 98.94 114 ILE A C 1
ATOM 809 O O . ILE A 1 114 ? -3.492 10.930 3.689 1.00 98.94 114 ILE A O 1
ATOM 813 N N . HIS A 1 115 ? -4.870 9.843 2.294 1.00 98.88 115 HIS A N 1
ATOM 814 C CA . HIS A 1 115 ? -5.567 11.031 1.817 1.00 98.88 115 HIS A CA 1
ATOM 815 C C . HIS A 1 115 ? -7.031 10.700 1.510 1.00 98.88 115 HIS A C 1
ATOM 817 O O . HIS A 1 115 ? -7.375 9.549 1.240 1.00 98.88 115 HIS A O 1
ATOM 823 N N . ASP A 1 116 ? -7.909 11.701 1.547 1.00 98.75 116 ASP A N 1
ATOM 824 C CA . ASP A 1 116 ? -9.289 11.587 1.077 1.00 98.75 116 ASP A CA 1
ATOM 825 C C . ASP A 1 116 ? -9.349 10.833 -0.257 1.00 98.75 116 ASP A C 1
ATOM 827 O O . ASP A 1 116 ? -8.628 11.161 -1.210 1.00 98.75 116 ASP A O 1
ATOM 831 N N . CYS A 1 117 ? -10.214 9.822 -0.300 1.00 98.75 117 CYS A N 1
ATOM 832 C CA . CYS A 1 117 ? -10.398 8.979 -1.467 1.00 98.75 117 CYS A CA 1
ATOM 833 C C . CYS A 1 117 ? -10.977 9.805 -2.625 1.00 98.75 117 CYS A C 1
ATOM 835 O O . CYS A 1 117 ? -12.057 10.382 -2.506 1.00 98.75 117 CYS A O 1
ATOM 837 N N . ASN A 1 118 ? -10.256 9.868 -3.742 1.00 97.75 118 ASN A N 1
ATOM 838 C CA . ASN A 1 118 ? -10.584 10.713 -4.893 1.00 97.75 118 ASN A CA 1
ATOM 839 C C . ASN A 1 118 ? -10.576 9.963 -6.237 1.00 97.75 118 ASN A C 1
ATOM 841 O O . ASN A 1 118 ? -10.884 10.560 -7.266 1.00 97.75 118 ASN A O 1
ATOM 845 N N . GLY A 1 119 ? -10.241 8.668 -6.240 1.00 96.19 119 GLY A N 1
ATOM 846 C CA . GLY A 1 119 ? -10.273 7.818 -7.437 1.00 96.19 119 GLY A CA 1
ATOM 847 C C . GLY A 1 119 ? -9.188 8.128 -8.472 1.00 96.19 119 GLY A C 1
ATOM 848 O O . GLY A 1 119 ? -9.233 7.601 -9.582 1.00 96.19 119 GLY A O 1
ATOM 849 N N . SER A 1 120 ? -8.217 8.984 -8.144 1.00 97.50 120 SER A N 1
ATOM 850 C CA . SER A 1 120 ? -7.078 9.247 -9.022 1.00 97.50 120 SER A CA 1
ATOM 851 C C . SER A 1 120 ? -6.127 8.050 -9.082 1.00 97.50 120 SER A C 1
ATOM 853 O O . SER A 1 120 ? -6.062 7.233 -8.165 1.00 97.50 120 SER A O 1
ATOM 855 N N . GLY A 1 121 ? -5.306 7.987 -10.135 1.00 96.88 121 GLY A N 1
ATOM 856 C CA . GLY A 1 121 ? -4.277 6.949 -10.281 1.00 96.88 121 GLY A CA 1
ATOM 857 C C . GLY A 1 121 ? -3.296 6.859 -9.102 1.00 96.88 121 GLY A C 1
ATOM 858 O O . GLY A 1 121 ? -2.695 5.811 -8.899 1.00 96.88 121 GLY A O 1
ATOM 859 N N . ALA A 1 122 ? -3.171 7.924 -8.302 1.00 98.06 122 ALA A N 1
ATOM 860 C CA . ALA A 1 122 ? -2.343 7.984 -7.098 1.00 98.06 122 ALA A CA 1
ATOM 861 C C . ALA A 1 122 ? -2.910 7.192 -5.903 1.00 98.06 122 ALA A C 1
ATOM 863 O O . ALA A 1 122 ? -2.240 7.089 -4.880 1.00 98.06 122 ALA A O 1
ATOM 864 N N . GLN A 1 123 ? -4.111 6.621 -6.027 1.00 98.56 123 GLN A N 1
ATOM 865 C CA . GLN A 1 123 ? -4.772 5.821 -4.985 1.00 98.56 123 GLN A CA 1
ATOM 866 C C . GLN A 1 123 ? -5.232 4.448 -5.485 1.00 98.56 123 GLN A C 1
ATOM 868 O O . GLN A 1 123 ? -5.884 3.699 -4.760 1.00 98.56 123 GLN A O 1
ATOM 873 N N . LEU A 1 124 ? -4.928 4.137 -6.744 1.00 97.88 124 LEU A N 1
ATOM 874 C CA . LEU A 1 124 ? -5.433 2.975 -7.451 1.00 97.88 124 LEU A CA 1
ATOM 875 C C . LEU A 1 124 ? -4.343 1.905 -7.527 1.00 97.88 124 LEU A C 1
ATOM 877 O O . LEU A 1 124 ? -3.419 1.973 -8.340 1.00 97.88 124 LEU A O 1
ATOM 881 N N . TRP A 1 125 ? -4.474 0.913 -6.651 1.00 98.19 125 TRP A N 1
ATOM 882 C CA . TRP A 1 125 ? -3.517 -0.164 -6.446 1.00 98.19 125 TRP A CA 1
ATOM 883 C C . TRP A 1 125 ? -3.947 -1.423 -7.190 1.00 98.19 125 TRP A C 1
ATOM 885 O O . TRP A 1 125 ? -5.109 -1.820 -7.176 1.00 98.19 125 TRP A O 1
ATOM 895 N N . THR A 1 126 ? -2.992 -2.075 -7.839 1.00 97.12 126 THR A N 1
ATOM 896 C CA . THR A 1 126 ? -3.189 -3.330 -8.563 1.00 97.12 126 THR A CA 1
ATOM 897 C C . THR A 1 126 ? -2.391 -4.427 -7.879 1.00 97.12 126 THR A C 1
ATOM 899 O O . THR A 1 126 ? -1.163 -4.360 -7.829 1.00 97.12 126 THR A O 1
ATOM 902 N N . ALA A 1 127 ? -3.077 -5.444 -7.364 1.00 94.88 127 ALA A N 1
ATOM 903 C CA . ALA A 1 127 ? -2.420 -6.601 -6.769 1.00 94.88 127 ALA A CA 1
ATOM 904 C C . ALA A 1 127 ? -1.867 -7.531 -7.861 1.00 94.88 127 ALA A C 1
ATOM 906 O O . ALA A 1 127 ? -2.571 -7.880 -8.811 1.00 94.88 127 ALA A O 1
ATOM 907 N N . SER A 1 128 ? -0.612 -7.956 -7.727 1.00 94.44 128 SER A N 1
ATOM 908 C CA . SER A 1 128 ? -0.025 -8.996 -8.572 1.00 94.44 128 SER A CA 1
ATOM 909 C C . SER A 1 128 ? -0.233 -10.384 -7.960 1.00 94.44 128 SER A C 1
ATOM 911 O O . SER A 1 128 ? -0.409 -10.530 -6.751 1.00 94.44 128 SER A O 1
ATOM 913 N N . ALA A 1 129 ? -0.146 -11.437 -8.779 1.00 92.62 129 ALA A N 1
ATOM 914 C CA . ALA A 1 129 ? -0.197 -12.819 -8.288 1.00 92.62 129 ALA A CA 1
ATOM 915 C C . ALA A 1 129 ? 0.961 -13.166 -7.327 1.00 92.62 129 ALA A C 1
ATOM 917 O O . ALA A 1 129 ? 0.855 -14.118 -6.560 1.00 92.62 129 ALA A O 1
ATOM 918 N N . ALA A 1 130 ? 2.053 -12.394 -7.360 1.00 93.12 130 ALA A N 1
ATOM 919 C CA . ALA A 1 130 ? 3.186 -12.532 -6.448 1.00 93.12 130 ALA A CA 1
ATOM 920 C C . ALA A 1 130 ? 2.992 -11.767 -5.123 1.00 93.12 130 ALA A C 1
ATOM 922 O O . ALA A 1 130 ? 3.873 -11.806 -4.272 1.00 93.12 130 ALA A O 1
ATOM 923 N N . GLY A 1 131 ? 1.866 -11.067 -4.942 1.00 96.06 131 GLY A N 1
ATOM 924 C CA . GLY A 1 131 ? 1.569 -10.294 -3.734 1.00 96.06 131 GLY A CA 1
ATOM 925 C C . GLY A 1 131 ? 2.087 -8.856 -3.753 1.00 96.06 131 GLY A C 1
ATOM 926 O O . GLY A 1 131 ? 2.012 -8.181 -2.733 1.00 96.06 131 GLY A O 1
ATOM 927 N N . GLU A 1 132 ? 2.603 -8.357 -4.877 1.00 97.94 132 GLU A N 1
ATOM 928 C CA . GLU A 1 132 ? 2.972 -6.940 -4.978 1.00 97.94 132 GLU A CA 1
ATOM 929 C C . GLU A 1 132 ? 1.722 -6.065 -5.082 1.00 97.94 132 GLU A C 1
ATOM 931 O O . GLU A 1 132 ? 0.782 -6.406 -5.803 1.00 97.94 132 GLU A O 1
ATOM 936 N N . LEU A 1 133 ? 1.740 -4.902 -4.433 1.00 98.19 133 LEU A N 1
ATOM 937 C CA . LEU A 1 133 ? 0.742 -3.852 -4.626 1.00 98.19 133 LEU A CA 1
ATOM 938 C C . LEU A 1 133 ? 1.349 -2.772 -5.519 1.00 98.19 133 LEU A C 1
ATOM 940 O O . LEU A 1 133 ? 2.223 -2.023 -5.086 1.00 98.19 133 LEU A O 1
ATOM 944 N N . ARG A 1 134 ? 0.910 -2.731 -6.780 1.00 98.00 134 ARG A N 1
ATOM 945 C CA . ARG A 1 134 ? 1.465 -1.862 -7.822 1.00 98.00 134 ARG A CA 1
ATOM 946 C C . ARG A 1 134 ? 0.628 -0.610 -8.032 1.00 98.00 134 ARG A C 1
ATOM 948 O O . ARG A 1 134 ? -0.596 -0.690 -8.010 1.00 98.00 134 ARG A O 1
ATOM 955 N N . ILE A 1 135 ? 1.267 0.517 -8.321 1.00 98.00 135 ILE A N 1
ATOM 956 C CA . ILE A 1 135 ? 0.590 1.797 -8.553 1.00 98.00 135 ILE A CA 1
ATOM 957 C C . ILE A 1 135 ? 1.294 2.626 -9.630 1.00 98.00 135 ILE A C 1
ATOM 959 O O . ILE A 1 135 ? 2.493 2.472 -9.874 1.00 98.00 135 ILE A O 1
ATOM 963 N N . LEU A 1 136 ? 0.528 3.479 -10.324 1.00 95.50 136 LEU A N 1
ATOM 964 C CA . LEU A 1 136 ? 0.992 4.317 -11.444 1.00 95.50 136 LEU A CA 1
ATOM 965 C C . LEU A 1 136 ? 1.781 3.532 -12.521 1.00 95.50 136 LEU A C 1
ATOM 967 O O . LEU A 1 136 ? 2.684 4.062 -13.162 1.00 95.50 136 LEU A O 1
ATOM 971 N N . GLY A 1 137 ? 1.442 2.254 -12.717 1.00 88.62 137 GLY A N 1
ATOM 972 C CA . GLY A 1 137 ? 1.999 1.374 -13.749 1.00 88.62 137 GLY A CA 1
ATOM 973 C C . GLY A 1 137 ? 3.268 0.607 -13.357 1.00 88.62 137 GLY A C 1
ATOM 974 O O . GLY A 1 137 ? 3.362 -0.573 -13.690 1.00 88.62 137 GLY A O 1
ATOM 975 N N . THR A 1 138 ? 4.224 1.225 -12.653 1.00 91.81 138 THR A N 1
ATOM 976 C CA . THR A 1 138 ? 5.574 0.639 -12.463 1.00 91.81 138 THR A CA 1
ATOM 977 C C . THR A 1 138 ? 6.083 0.566 -11.024 1.00 91.81 138 THR A C 1
ATOM 979 O O . THR A 1 138 ? 7.102 -0.086 -10.795 1.00 91.81 138 THR A O 1
ATOM 982 N N . TRP A 1 139 ? 5.426 1.219 -10.063 1.00 98.31 139 TRP A N 1
ATOM 983 C CA . TRP A 1 139 ? 5.913 1.288 -8.680 1.00 98.31 139 TRP A CA 1
ATOM 984 C C . TRP A 1 139 ? 5.226 0.265 -7.791 1.00 98.31 139 TRP A C 1
ATOM 986 O O . TRP A 1 139 ? 4.051 -0.034 -7.992 1.00 98.31 139 TRP A O 1
ATOM 996 N N . CYS A 1 140 ? 5.949 -0.225 -6.793 1.00 98.62 140 CYS A N 1
ATOM 997 C CA . CYS A 1 140 ? 5.475 -1.162 -5.788 1.00 98.62 140 CYS A CA 1
ATOM 998 C C . CYS A 1 140 ? 5.434 -0.499 -4.408 1.00 98.62 140 CYS A C 1
ATOM 1000 O O . CYS A 1 140 ? 6.287 0.331 -4.092 1.00 98.62 140 CYS A O 1
ATOM 1002 N N . LEU A 1 141 ? 4.458 -0.898 -3.587 1.00 98.81 141 LEU A N 1
ATOM 1003 C CA . LEU A 1 141 ? 4.465 -0.642 -2.149 1.00 98.81 141 LEU A CA 1
ATOM 1004 C C . LEU A 1 141 ? 5.656 -1.367 -1.516 1.00 98.81 141 LEU A C 1
ATOM 1006 O O . LEU A 1 141 ? 5.740 -2.593 -1.583 1.00 98.81 141 LEU A O 1
ATOM 1010 N N . ASP A 1 142 ? 6.546 -0.618 -0.882 1.00 98.88 142 ASP A N 1
ATOM 1011 C CA . ASP A 1 142 ? 7.852 -1.101 -0.445 1.00 98.88 142 ASP A CA 1
ATOM 1012 C C . ASP A 1 142 ? 8.096 -0.775 1.034 1.00 98.88 142 ASP A C 1
ATOM 1014 O O . ASP A 1 142 ? 7.860 0.351 1.481 1.00 98.88 142 ASP A O 1
ATOM 1018 N N . ASP A 1 143 ? 8.563 -1.773 1.791 1.00 98.75 143 ASP A N 1
ATOM 1019 C CA . ASP A 1 143 ? 9.243 -1.559 3.072 1.00 98.75 143 ASP A CA 1
ATOM 1020 C C . ASP A 1 143 ? 10.764 -1.463 2.824 1.00 98.75 143 ASP A C 1
ATOM 1022 O O . ASP A 1 143 ? 11.396 -2.490 2.538 1.00 98.75 143 ASP A O 1
ATOM 1026 N N . PRO A 1 144 ? 11.379 -0.273 2.966 1.00 98.38 144 PRO A N 1
ATOM 1027 C CA . PRO A 1 144 ? 12.814 -0.096 2.742 1.00 98.38 144 PRO A CA 1
ATOM 1028 C C . PRO A 1 144 ? 13.683 -0.559 3.909 1.00 98.38 144 PRO A C 1
ATOM 1030 O O . PRO A 1 144 ? 14.909 -0.588 3.803 1.00 98.38 144 PRO A O 1
ATOM 1033 N N . SER A 1 145 ? 13.078 -0.826 5.064 1.00 98.00 145 SER A N 1
ATOM 1034 C CA . SER A 1 145 ? 13.792 -0.846 6.339 1.00 98.00 145 SER A CA 1
ATOM 1035 C C . SER A 1 145 ? 14.290 -2.226 6.755 1.00 98.00 145 SER A C 1
ATOM 1037 O O . SER A 1 145 ? 15.120 -2.337 7.658 1.00 98.00 145 SER A O 1
ATOM 1039 N N . GLY A 1 146 ? 13.777 -3.289 6.129 1.00 93.19 146 GLY A N 1
ATOM 1040 C CA . GLY A 1 146 ? 14.032 -4.658 6.575 1.00 93.19 146 GLY A CA 1
ATOM 1041 C C . GLY A 1 146 ? 13.426 -4.961 7.950 1.00 93.19 146 GLY A C 1
ATOM 1042 O O . GLY A 1 146 ? 13.965 -5.796 8.676 1.00 93.19 146 GLY A O 1
ATOM 1043 N N . GLY A 1 147 ? 12.325 -4.293 8.313 1.00 92.69 147 GLY A N 1
ATOM 1044 C CA . GLY A 1 147 ? 11.571 -4.568 9.537 1.00 92.69 147 GLY A CA 1
ATOM 1045 C C . GLY A 1 147 ? 11.844 -3.612 10.696 1.00 92.69 147 GLY A C 1
ATOM 1046 O O . GLY A 1 147 ? 11.643 -3.991 11.849 1.00 92.69 147 GLY A O 1
ATOM 1047 N N . GLN A 1 148 ? 12.307 -2.388 10.429 1.00 98.31 148 GLN A N 1
ATOM 1048 C CA . GLN A 1 148 ? 12.371 -1.361 11.468 1.00 98.31 148 GLN A CA 1
ATOM 1049 C C . GLN A 1 148 ? 10.973 -0.781 11.684 1.00 98.31 148 GLN A C 1
ATOM 1051 O O . GLN A 1 148 ? 10.448 -0.063 10.835 1.00 98.31 148 GLN A O 1
ATOM 1056 N N . GLU A 1 149 ? 10.370 -1.076 12.833 1.00 98.44 149 GLU A N 1
ATOM 1057 C CA . GLU A 1 149 ? 9.075 -0.502 13.198 1.00 98.44 149 GLU A CA 1
ATOM 1058 C C . GLU A 1 149 ? 9.109 1.033 13.165 1.00 98.44 149 GLU A C 1
ATOM 1060 O O . GLU A 1 149 ? 10.049 1.672 13.642 1.00 98.44 149 GLU A O 1
ATOM 1065 N N . GLY A 1 150 ? 8.057 1.628 12.606 1.00 98.44 150 GLY A N 1
ATOM 1066 C CA . GLY A 1 150 ? 7.933 3.070 12.423 1.00 98.44 150 GLY A CA 1
ATOM 1067 C C . GLY A 1 150 ? 8.533 3.592 11.116 1.00 98.44 150 GLY A C 1
ATOM 1068 O O . GLY A 1 150 ? 8.352 4.770 10.810 1.00 98.44 150 GLY A O 1
ATOM 1069 N N . ALA A 1 151 ? 9.219 2.757 10.329 1.00 98.81 151 ALA A N 1
ATOM 1070 C CA . ALA A 1 151 ? 9.711 3.160 9.018 1.00 98.81 151 ALA A CA 1
ATOM 1071 C C . ALA A 1 151 ? 8.547 3.393 8.046 1.00 98.81 151 ALA A C 1
ATOM 1073 O O . ALA A 1 151 ? 7.673 2.538 7.892 1.00 98.81 151 ALA A O 1
ATOM 1074 N N . ALA A 1 152 ? 8.546 4.550 7.382 1.00 98.81 152 ALA A N 1
ATOM 1075 C CA . ALA A 1 152 ? 7.558 4.860 6.358 1.00 98.81 152 ALA A CA 1
ATOM 1076 C C . ALA A 1 152 ? 7.674 3.875 5.189 1.00 98.81 152 ALA A C 1
ATOM 1078 O O . ALA A 1 152 ? 8.778 3.583 4.723 1.00 98.81 152 ALA A O 1
ATOM 1079 N N . VAL A 1 153 ? 6.528 3.405 4.698 1.00 98.88 153 VAL A N 1
ATOM 1080 C CA . VAL A 1 153 ? 6.483 2.691 3.421 1.00 98.88 153 VAL A CA 1
ATOM 1081 C C . VAL A 1 153 ? 6.613 3.689 2.279 1.00 98.88 153 VAL A C 1
ATOM 1083 O O . VAL A 1 153 ? 6.235 4.861 2.393 1.00 98.88 153 VAL A O 1
ATOM 1086 N N . GLN A 1 154 ? 7.146 3.222 1.162 1.00 98.88 154 GLN A N 1
ATOM 1087 C CA . GLN A 1 154 ? 7.464 4.070 0.023 1.00 98.88 154 GLN A CA 1
ATOM 1088 C C . GLN A 1 154 ? 7.036 3.432 -1.294 1.00 98.88 154 GLN A C 1
ATOM 1090 O O . GLN A 1 154 ? 6.661 2.260 -1.355 1.00 98.88 154 GLN A O 1
ATOM 1095 N N . LEU A 1 155 ? 7.123 4.222 -2.358 1.00 98.81 155 LEU A N 1
ATOM 1096 C CA . LEU A 1 155 ? 7.236 3.702 -3.705 1.00 98.81 155 LEU A CA 1
ATOM 1097 C C . LEU A 1 155 ? 8.668 3.270 -3.972 1.00 98.81 155 LEU A C 1
ATOM 1099 O O . LEU A 1 155 ? 9.623 3.994 -3.680 1.00 98.81 155 LEU A O 1
ATOM 1103 N N . TRP A 1 156 ? 8.792 2.111 -4.598 1.00 98.69 156 TRP A N 1
ATOM 1104 C CA . TRP A 1 156 ? 10.043 1.677 -5.186 1.00 98.69 156 TRP A CA 1
ATOM 1105 C C . TRP A 1 156 ? 9.792 0.910 -6.476 1.00 98.69 156 TRP A C 1
ATOM 1107 O O . TRP A 1 156 ? 8.727 0.320 -6.678 1.00 98.69 156 TRP A O 1
ATOM 1117 N N . THR A 1 157 ? 10.767 0.931 -7.373 1.00 98.44 157 THR A N 1
ATOM 1118 C CA . THR A 1 157 ? 10.749 0.157 -8.608 1.00 98.44 157 THR A CA 1
ATOM 1119 C C . THR A 1 157 ? 10.510 -1.310 -8.264 1.00 98.44 157 THR A C 1
ATOM 1121 O O . THR A 1 157 ? 11.227 -1.891 -7.444 1.00 98.44 157 THR A O 1
ATOM 1124 N N . CYS A 1 158 ? 9.497 -1.918 -8.883 1.00 98.38 158 CYS A N 1
ATOM 1125 C CA . CYS A 1 158 ? 9.173 -3.316 -8.624 1.00 98.38 158 CYS A CA 1
ATOM 1126 C C . CYS A 1 158 ? 10.343 -4.231 -9.015 1.00 98.38 158 CYS A C 1
ATOM 1128 O O . CYS A 1 158 ? 10.804 -4.210 -10.158 1.00 98.38 158 CYS A O 1
ATOM 1130 N N . HIS A 1 159 ? 10.800 -5.060 -8.079 1.00 97.62 159 HIS A N 1
ATOM 1131 C CA . HIS A 1 159 ? 11.899 -6.008 -8.286 1.00 97.62 159 HIS A CA 1
ATOM 1132 C C . HIS A 1 159 ? 11.585 -7.422 -7.774 1.00 97.62 159 HIS A C 1
ATOM 1134 O O . HIS A 1 159 ? 12.476 -8.273 -7.737 1.00 97.62 159 HIS A O 1
ATOM 1140 N N . GLY A 1 160 ? 10.343 -7.692 -7.356 1.00 97.44 160 GLY A N 1
ATOM 1141 C CA . GLY A 1 160 ? 9.904 -9.013 -6.901 1.00 97.44 160 GLY A CA 1
ATOM 1142 C C . GLY A 1 160 ? 10.434 -9.437 -5.529 1.00 97.44 160 GLY A C 1
ATOM 1143 O O . GLY A 1 160 ? 10.255 -10.591 -5.141 1.00 97.44 160 GLY A O 1
ATOM 1144 N N . GLY A 1 161 ? 11.090 -8.540 -4.788 1.00 98.38 161 GLY A N 1
ATOM 1145 C CA . GLY A 1 161 ? 11.590 -8.841 -3.447 1.00 98.38 161 GLY A CA 1
ATOM 1146 C C . GLY A 1 161 ? 10.460 -9.012 -2.436 1.00 98.38 161 GLY A C 1
ATOM 1147 O O . GLY A 1 161 ? 9.397 -8.410 -2.565 1.00 98.38 161 GLY A O 1
ATOM 1148 N N . ALA A 1 162 ? 10.692 -9.816 -1.397 1.00 98.69 162 ALA A N 1
ATOM 1149 C CA . ALA A 1 162 ? 9.681 -10.086 -0.371 1.00 98.69 162 ALA A CA 1
ATOM 1150 C C . ALA A 1 162 ? 9.266 -8.828 0.418 1.00 98.69 162 ALA A C 1
ATOM 1152 O O . ALA A 1 162 ? 8.158 -8.772 0.941 1.00 98.69 162 ALA A O 1
ATOM 1153 N N . ASN A 1 163 ? 10.120 -7.802 0.473 1.00 98.75 163 ASN A N 1
ATOM 1154 C CA . ASN A 1 163 ? 9.807 -6.513 1.092 1.00 98.75 163 ASN A CA 1
ATOM 1155 C C . ASN A 1 163 ? 8.791 -5.681 0.277 1.00 98.75 163 ASN A C 1
ATOM 1157 O O . ASN A 1 163 ? 8.253 -4.711 0.805 1.00 98.75 163 ASN A O 1
ATOM 1161 N N . GLN A 1 164 ? 8.499 -6.080 -0.966 1.00 98.81 164 GLN A N 1
ATOM 1162 C CA . GLN A 1 164 ? 7.473 -5.491 -1.836 1.00 98.81 164 GLN A CA 1
ATOM 1163 C C . GLN A 1 164 ? 6.200 -6.341 -1.931 1.00 98.81 164 GLN A C 1
ATOM 1165 O O . GLN A 1 164 ? 5.282 -6.016 -2.684 1.00 98.81 164 GLN A O 1
ATOM 1170 N N . GLN A 1 165 ? 6.139 -7.448 -1.190 1.00 98.75 165 GLN A N 1
ATOM 1171 C CA . GLN A 1 165 ? 5.004 -8.362 -1.191 1.00 98.75 165 GLN A CA 1
ATOM 1172 C C . GLN A 1 165 ? 4.188 -8.172 0.087 1.00 98.75 165 GLN A C 1
ATOM 1174 O O . GLN A 1 165 ? 4.735 -8.136 1.190 1.00 98.75 165 GLN A O 1
ATOM 1179 N N . TRP A 1 166 ? 2.871 -8.074 -0.064 1.00 98.69 166 TRP A N 1
ATOM 1180 C CA . TRP A 1 166 ? 1.937 -7.759 1.009 1.00 98.69 166 TRP A CA 1
ATOM 1181 C C . TRP A 1 166 ? 0.779 -8.746 1.006 1.00 98.69 166 TRP A C 1
ATOM 1183 O O . TRP A 1 166 ? 0.026 -8.863 0.041 1.00 98.69 166 TRP A O 1
ATOM 1193 N N . ALA A 1 167 ? 0.639 -9.470 2.110 1.00 98.19 167 ALA A N 1
ATOM 1194 C CA . ALA A 1 167 ? -0.366 -10.500 2.281 1.00 98.19 167 ALA A CA 1
ATOM 1195 C C . ALA A 1 167 ? -1.575 -9.939 3.051 1.00 98.19 167 ALA A C 1
ATOM 1197 O O . ALA A 1 167 ? -1.442 -9.676 4.256 1.00 98.19 167 ALA A O 1
ATOM 1198 N N . PRO A 1 168 ? -2.749 -9.781 2.409 1.00 97.44 168 PRO A N 1
ATOM 1199 C CA . PRO A 1 168 ? -3.980 -9.462 3.120 1.00 97.44 168 PRO A CA 1
ATOM 1200 C C . PRO A 1 168 ? -4.366 -10.606 4.057 1.00 97.44 168 PRO A C 1
ATOM 1202 O O . PRO A 1 168 ? -4.240 -11.784 3.719 1.00 97.44 168 PRO A O 1
ATOM 1205 N N . GLN A 1 169 ? -4.840 -10.249 5.242 1.00 98.06 169 GLN A N 1
ATOM 1206 C CA . GLN A 1 169 ? -5.232 -11.179 6.294 1.00 98.06 169 GLN A CA 1
ATOM 1207 C C . GLN A 1 169 ? -6.736 -11.103 6.561 1.00 98.06 169 GLN A C 1
ATOM 1209 O O . GLN A 1 169 ? -7.393 -10.104 6.270 1.00 98.06 169 GLN A O 1
ATOM 1214 N N . ALA A 1 170 ? -7.288 -12.153 7.173 1.00 96.62 170 ALA A N 1
ATOM 1215 C CA . ALA A 1 170 ? -8.710 -12.211 7.520 1.00 96.62 170 ALA A CA 1
ATOM 1216 C C . ALA A 1 170 ? -9.134 -11.155 8.563 1.00 96.62 170 ALA A C 1
ATOM 1218 O O . ALA A 1 170 ? -10.307 -10.799 8.628 1.00 96.62 170 ALA A O 1
ATOM 1219 N N . ASP A 1 171 ? -8.191 -10.647 9.364 1.00 96.62 171 ASP A N 1
ATOM 1220 C CA . ASP A 1 171 ? -8.414 -9.564 10.332 1.00 96.62 171 ASP A CA 1
ATOM 1221 C C . ASP A 1 171 ? -8.398 -8.159 9.692 1.00 96.62 171 ASP A C 1
ATOM 1223 O O . ASP A 1 171 ? -8.576 -7.159 10.389 1.00 96.62 171 ASP A O 1
ATOM 1227 N N . GLY A 1 172 ? -8.209 -8.076 8.370 1.00 98.06 172 GLY A N 1
ATOM 1228 C CA . GLY A 1 172 ? -8.123 -6.832 7.607 1.00 98.06 172 GLY A CA 1
ATOM 1229 C C . GLY A 1 172 ? -6.724 -6.221 7.563 1.00 98.06 172 GLY A C 1
ATOM 1230 O O . GLY A 1 172 ? -6.546 -5.194 6.912 1.00 98.06 172 GLY A O 1
ATOM 1231 N N . THR A 1 173 ? -5.726 -6.812 8.225 1.00 98.75 173 THR A N 1
ATOM 1232 C CA . THR A 1 173 ? -4.344 -6.323 8.142 1.00 98.75 173 THR A CA 1
ATOM 1233 C C . THR A 1 173 ? -3.689 -6.670 6.805 1.00 98.75 173 THR A C 1
ATOM 1235 O O . THR A 1 173 ? -4.029 -7.664 6.159 1.00 98.75 173 THR A O 1
ATOM 1238 N N . LEU A 1 174 ? -2.718 -5.854 6.390 1.00 98.62 174 LEU A N 1
ATOM 1239 C CA . LEU A 1 174 ? -1.808 -6.143 5.279 1.00 98.62 174 LEU A CA 1
ATOM 1240 C C . LEU A 1 174 ? -0.413 -6.381 5.843 1.00 98.62 174 LEU A C 1
ATOM 1242 O O . LEU A 1 174 ? 0.179 -5.464 6.405 1.00 98.62 174 LEU A O 1
ATOM 1246 N N . ARG A 1 175 ? 0.107 -7.604 5.711 1.00 98.75 175 ARG A N 1
ATOM 1247 C CA . ARG A 1 175 ? 1.404 -7.986 6.285 1.00 98.75 175 ARG A CA 1
ATOM 1248 C C . ARG A 1 175 ? 2.490 -8.032 5.230 1.00 98.75 175 ARG A C 1
ATOM 1250 O O . ARG A 1 175 ? 2.313 -8.691 4.209 1.00 98.75 175 ARG A O 1
ATOM 1257 N N . ASN A 1 176 ? 3.618 -7.391 5.498 1.00 98.81 176 ASN A N 1
ATOM 1258 C CA . ASN A 1 176 ? 4.793 -7.485 4.646 1.00 98.81 176 ASN A CA 1
ATOM 1259 C C . ASN A 1 176 ? 5.348 -8.920 4.668 1.00 98.81 176 ASN A C 1
ATOM 1261 O O . ASN A 1 176 ? 5.518 -9.501 5.741 1.00 98.81 176 ASN A O 1
ATOM 1265 N N . ALA A 1 177 ? 5.640 -9.502 3.506 1.00 98.62 177 ALA A N 1
ATOM 1266 C CA . ALA A 1 177 ? 6.062 -10.898 3.417 1.00 98.62 177 ALA A CA 1
ATOM 1267 C C . ALA A 1 177 ? 7.491 -11.137 3.931 1.00 98.62 177 ALA A C 1
ATOM 1269 O O . ALA A 1 177 ? 7.794 -12.244 4.375 1.00 98.62 177 ALA A O 1
ATOM 1270 N N . ALA A 1 178 ? 8.369 -10.127 3.891 1.00 98.50 178 ALA A N 1
ATOM 1271 C CA . ALA A 1 178 ? 9.731 -10.253 4.409 1.00 98.50 178 ALA A CA 1
ATOM 1272 C C . ALA A 1 178 ? 9.785 -10.184 5.940 1.00 98.50 178 ALA A C 1
ATOM 1274 O O . ALA A 1 178 ? 10.574 -10.900 6.556 1.00 98.50 178 ALA A O 1
ATOM 1275 N N . THR A 1 179 ? 8.975 -9.317 6.552 1.00 98.69 179 THR A N 1
ATOM 1276 C CA . THR A 1 179 ? 9.129 -8.946 7.971 1.00 98.69 179 THR A CA 1
ATOM 1277 C C . THR A 1 179 ? 7.972 -9.408 8.852 1.00 98.69 179 THR A C 1
ATOM 1279 O O . THR A 1 179 ? 8.128 -9.528 10.065 1.00 98.69 179 THR A O 1
ATOM 1282 N N . GLY A 1 180 ? 6.803 -9.674 8.267 1.00 98.56 180 GLY A N 1
ATOM 1283 C CA . GLY A 1 180 ? 5.574 -9.976 8.997 1.00 98.56 180 GLY A CA 1
ATOM 1284 C C . GLY A 1 180 ? 4.935 -8.766 9.688 1.00 98.56 180 GLY A C 1
ATOM 1285 O O . GLY A 1 180 ? 3.896 -8.939 10.329 1.00 98.56 180 GLY A O 1
ATOM 1286 N N . LEU A 1 181 ? 5.521 -7.568 9.558 1.00 98.88 181 LEU A N 1
ATOM 1287 C CA . LEU A 1 181 ? 4.961 -6.320 10.078 1.00 98.88 181 LEU A CA 1
ATOM 1288 C C . LEU A 1 181 ? 3.729 -5.890 9.277 1.00 98.88 181 LEU A C 1
ATOM 1290 O O . LEU A 1 181 ? 3.578 -6.233 8.103 1.00 98.88 181 LEU A O 1
ATOM 1294 N N . CYS A 1 182 ? 2.854 -5.128 9.923 1.00 98.88 182 CYS A N 1
ATOM 1295 C CA . CYS A 1 182 ? 1.615 -4.641 9.338 1.00 98.88 182 CYS A CA 1
ATOM 1296 C C . CYS A 1 182 ? 1.809 -3.266 8.692 1.00 98.88 182 CYS A C 1
ATOM 1298 O O . CYS A 1 182 ? 2.509 -2.418 9.244 1.00 98.88 182 CYS A O 1
ATOM 1300 N N . LEU A 1 183 ? 1.142 -3.039 7.556 1.00 98.94 183 LEU A N 1
ATOM 1301 C CA . LEU A 1 183 ? 0.910 -1.699 7.021 1.00 98.94 183 LEU A CA 1
ATOM 1302 C C . LEU A 1 183 ? 0.016 -0.928 8.000 1.00 98.94 183 LEU A C 1
ATOM 1304 O O . LEU A 1 183 ? -1.109 -1.344 8.288 1.00 98.94 183 LEU A O 1
ATOM 1308 N N . ASP A 1 184 ? 0.518 0.194 8.489 1.00 98.88 184 ASP A N 1
ATOM 1309 C CA . ASP A 1 184 ? -0.036 0.943 9.611 1.00 98.88 184 ASP A CA 1
ATOM 1310 C C . ASP A 1 184 ? -0.087 2.436 9.274 1.00 98.88 184 ASP A C 1
ATOM 1312 O O . ASP A 1 184 ? 0.831 2.986 8.667 1.00 98.88 184 ASP A O 1
ATOM 1316 N N . VAL A 1 185 ? -1.174 3.104 9.653 1.00 98.88 185 VAL A N 1
ATOM 1317 C CA . VAL A 1 185 ? -1.257 4.564 9.626 1.00 98.88 185 VAL A CA 1
ATOM 1318 C C . VAL A 1 185 ? -0.672 5.137 10.914 1.00 98.88 185 VAL A C 1
ATOM 1320 O O . VAL A 1 185 ? -1.237 4.951 11.997 1.00 98.88 185 VAL A O 1
ATOM 1323 N N . SER A 1 186 ? 0.408 5.909 10.771 1.00 98.69 186 SER A N 1
ATOM 1324 C CA . SER A 1 186 ? 1.231 6.425 11.865 1.00 98.69 186 SER A CA 1
ATOM 1325 C C . SER A 1 186 ? 0.418 6.984 13.033 1.00 98.69 186 SER A C 1
ATOM 1327 O O . SER A 1 186 ? -0.281 7.992 12.904 1.00 98.69 186 SER A O 1
ATOM 1329 N N . GLY A 1 187 ? 0.549 6.349 14.201 1.00 98.19 187 GLY A N 1
ATOM 1330 C CA . GLY A 1 187 ? -0.088 6.792 15.445 1.00 98.19 187 GLY A CA 1
ATOM 1331 C C . GLY A 1 187 ? -1.620 6.788 15.411 1.00 98.19 187 GLY A C 1
ATOM 1332 O O . GLY A 1 187 ? -2.242 7.436 16.250 1.00 98.19 187 GLY A O 1
ATOM 1333 N N . GLY A 1 188 ? -2.231 6.111 14.435 1.00 98.31 188 GLY A N 1
ATOM 1334 C CA . GLY A 1 188 ? -3.672 6.140 14.205 1.00 98.31 188 GLY A CA 1
ATOM 1335 C C . GLY A 1 188 ? -4.207 7.494 13.750 1.00 98.31 188 GLY A C 1
ATOM 1336 O O . GLY A 1 188 ? -5.382 7.785 13.968 1.00 98.31 188 GLY A O 1
ATOM 1337 N N . GLY A 1 189 ? -3.361 8.334 13.144 1.00 98.62 189 GLY A N 1
ATOM 1338 C CA . GLY A 1 189 ? -3.798 9.612 12.596 1.00 98.62 189 GLY A CA 1
ATOM 1339 C C . GLY A 1 189 ? -4.877 9.429 11.528 1.00 98.62 189 GLY A C 1
ATOM 1340 O O . GLY A 1 189 ? -4.887 8.456 10.776 1.00 98.62 189 GLY A O 1
ATOM 1341 N N . VAL A 1 190 ? -5.812 10.374 11.472 1.00 98.62 190 VAL A N 1
ATOM 1342 C CA . VAL A 1 190 ? -6.927 10.341 10.515 1.00 98.62 190 VAL A CA 1
ATOM 1343 C C . VAL A 1 190 ? -6.866 11.474 9.505 1.00 98.62 190 VAL A C 1
ATOM 1345 O O . VAL A 1 190 ? -7.673 11.489 8.590 1.00 98.62 190 VAL A O 1
ATOM 1348 N N . GLU A 1 191 ? -5.922 12.400 9.638 1.00 98.69 191 GLU A N 1
ATOM 1349 C CA . GLU A 1 191 ? -5.807 13.568 8.767 1.00 98.69 191 GLU A CA 1
ATOM 1350 C C . GLU A 1 191 ? -5.115 13.223 7.444 1.00 98.69 191 GLU A C 1
ATOM 1352 O O . GLU A 1 191 ? -4.260 12.330 7.385 1.00 98.69 191 GLU A O 1
ATOM 1357 N N . ASN A 1 192 ? -5.443 13.972 6.387 1.00 98.88 192 ASN A N 1
ATOM 1358 C CA . ASN A 1 192 ? -4.713 13.901 5.121 1.00 98.88 192 ASN A CA 1
ATOM 1359 C C . ASN A 1 192 ? -3.220 14.153 5.355 1.00 98.88 192 ASN A C 1
ATOM 1361 O O . ASN A 1 192 ? -2.838 15.066 6.089 1.00 98.88 192 ASN A O 1
ATOM 1365 N N . GLY A 1 193 ? -2.380 13.356 4.706 1.00 98.75 193 GLY A N 1
ATOM 1366 C CA . GLY A 1 193 ? -0.933 13.451 4.850 1.00 98.75 193 GLY A CA 1
ATOM 1367 C C . GLY A 1 193 ? -0.356 12.685 6.034 1.00 98.75 193 GLY A C 1
ATOM 1368 O O . GLY A 1 193 ? 0.860 12.692 6.212 1.00 98.75 193 GLY A O 1
ATOM 1369 N N . THR A 1 194 ? -1.180 11.989 6.825 1.00 98.88 194 THR A N 1
ATOM 1370 C CA . THR A 1 194 ? -0.648 11.072 7.841 1.00 98.88 194 THR A CA 1
ATOM 1371 C C . THR A 1 194 ? 0.143 9.953 7.145 1.00 98.88 194 THR A C 1
ATOM 1373 O O . THR A 1 194 ? -0.419 9.300 6.261 1.00 98.88 194 THR A O 1
ATOM 1376 N N . PRO A 1 195 ? 1.417 9.709 7.510 1.00 98.88 195 PRO A N 1
ATOM 1377 C CA . PRO A 1 195 ? 2.233 8.688 6.861 1.00 98.88 195 PRO A CA 1
ATOM 1378 C C . PRO A 1 195 ? 1.693 7.274 7.067 1.00 98.88 195 PRO A C 1
ATOM 1380 O O . PRO A 1 195 ? 1.216 6.933 8.154 1.00 98.88 195 PRO A O 1
ATOM 1383 N N . ALA A 1 196 ? 1.850 6.439 6.042 1.00 98.88 196 ALA A N 1
ATOM 1384 C CA . ALA A 1 196 ? 1.773 4.993 6.188 1.00 98.88 196 ALA A CA 1
ATOM 1385 C C . ALA A 1 196 ? 3.174 4.434 6.49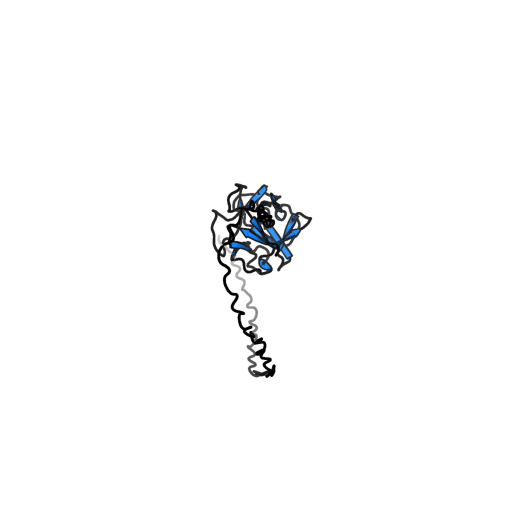3 1.00 98.88 196 ALA A C 1
ATOM 1387 O O . ALA A 1 196 ? 4.175 4.888 5.935 1.00 98.88 196 ALA A O 1
ATOM 1388 N N . LEU A 1 197 ? 3.256 3.447 7.376 1.00 98.88 197 LEU A N 1
ATOM 1389 C CA . LEU A 1 197 ? 4.499 2.854 7.862 1.00 98.88 197 LEU A CA 1
ATOM 1390 C C . LEU A 1 197 ? 4.349 1.348 8.097 1.00 98.88 197 LEU A C 1
ATOM 1392 O O . LEU A 1 197 ? 3.253 0.799 7.989 1.00 98.88 197 LEU A O 1
ATOM 1396 N N . VAL A 1 198 ? 5.454 0.680 8.423 1.00 98.88 198 VAL A N 1
ATOM 1397 C CA . VAL A 1 198 ? 5.431 -0.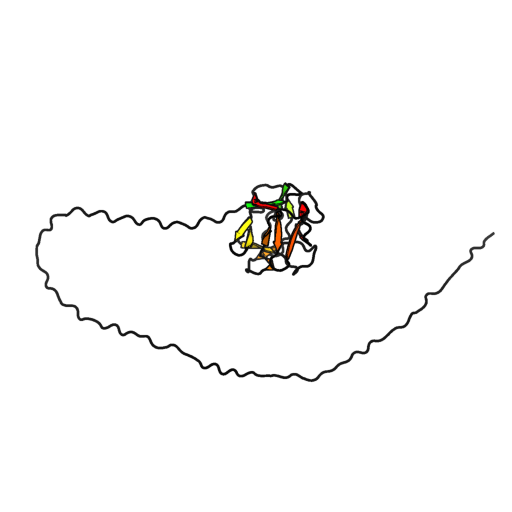677 8.983 1.00 98.88 198 VAL A CA 1
ATOM 1398 C C . VAL A 1 198 ? 5.449 -0.638 10.506 1.00 98.88 198 VAL A C 1
ATOM 1400 O O . VAL A 1 198 ? 6.233 0.094 11.111 1.00 98.88 198 VAL A O 1
ATOM 1403 N N . TYR A 1 199 ? 4.604 -1.442 11.148 1.00 98.81 199 TYR A N 1
ATOM 1404 C CA . TYR A 1 199 ? 4.573 -1.550 12.607 1.00 98.81 199 TYR A CA 1
ATOM 1405 C C . TYR A 1 199 ? 4.200 -2.953 13.083 1.00 98.81 199 TYR A C 1
ATOM 1407 O O . TYR A 1 199 ? 3.652 -3.764 12.329 1.00 98.81 199 TYR A O 1
ATOM 1415 N N . GLY A 1 200 ? 4.484 -3.242 14.355 1.00 98.75 200 GLY A N 1
ATOM 1416 C CA . GLY A 1 200 ? 4.055 -4.476 14.999 1.00 98.75 200 GLY A CA 1
ATOM 1417 C C . GLY A 1 200 ? 2.539 -4.657 14.893 1.00 98.75 200 GLY A C 1
ATOM 1418 O O . GLY A 1 200 ? 1.764 -3.762 15.231 1.00 98.75 200 GLY A O 1
ATOM 1419 N N . CYS A 1 201 ? 2.101 -5.821 14.414 1.00 98.69 201 CYS A N 1
ATOM 1420 C CA . CYS A 1 201 ? 0.684 -6.098 14.205 1.00 98.69 201 CYS A CA 1
ATOM 1421 C C . CYS A 1 201 ? -0.082 -6.181 15.536 1.00 98.69 201 CYS A C 1
ATOM 1423 O O . CYS A 1 201 ? 0.178 -7.057 16.360 1.00 98.69 201 CYS A O 1
ATOM 1425 N N . HIS A 1 202 ? -1.081 -5.322 15.705 1.00 97.12 202 HIS A N 1
ATOM 1426 C CA . HIS A 1 202 ? -2.004 -5.296 16.840 1.00 97.12 202 HIS A CA 1
ATOM 1427 C C . HIS A 1 202 ? -3.481 -5.206 16.414 1.00 97.12 202 HIS A C 1
ATOM 1429 O O . HIS A 1 202 ? -4.355 -5.093 17.272 1.00 97.12 202 HIS A O 1
ATOM 1435 N N . ALA A 1 203 ? -3.764 -5.257 15.105 1.00 91.31 203 ALA A N 1
ATOM 1436 C CA . ALA A 1 203 ? -5.112 -5.262 14.520 1.00 91.31 203 ALA A CA 1
ATOM 1437 C C . ALA A 1 203 ? -6.001 -4.080 14.963 1.00 91.31 203 ALA A C 1
ATOM 1439 O O . ALA A 1 203 ? -7.230 -4.174 14.962 1.00 91.31 203 ALA A O 1
ATOM 1440 N N . GLY A 1 204 ? -5.374 -2.957 15.333 1.00 97.06 204 GLY A N 1
ATOM 1441 C CA . GLY A 1 204 ? -6.079 -1.696 15.555 1.00 97.06 204 GLY A CA 1
ATOM 1442 C C . GLY A 1 204 ? -6.650 -1.168 14.241 1.00 97.06 204 GLY A C 1
ATOM 1443 O O . GLY A 1 204 ? -6.180 -1.538 13.165 1.00 97.06 204 GLY A O 1
ATOM 1444 N N . ASP A 1 205 ? -7.648 -0.287 14.302 1.00 98.31 205 ASP A N 1
ATOM 1445 C CA . ASP A 1 205 ? -8.324 0.211 13.094 1.00 98.31 205 ASP A CA 1
ATOM 1446 C C . ASP A 1 205 ? -7.370 0.923 12.113 1.00 98.31 205 ASP A C 1
ATOM 1448 O O . ASP A 1 205 ? -7.618 0.924 10.908 1.00 98.31 205 ASP A O 1
ATOM 1452 N N . ASN A 1 206 ? -6.255 1.469 12.608 1.00 98.69 206 ASN A N 1
ATOM 1453 C CA . ASN A 1 206 ? -5.184 2.081 11.815 1.00 98.69 206 ASN A CA 1
ATOM 1454 C C . ASN A 1 206 ? -4.293 1.075 11.062 1.00 98.69 206 ASN A C 1
ATOM 1456 O O . ASN A 1 206 ? -3.490 1.491 10.236 1.00 98.69 206 ASN A O 1
ATOM 1460 N N . GLN A 1 207 ? -4.429 -0.226 11.326 1.00 98.81 207 GLN A N 1
ATOM 1461 C CA . GLN A 1 207 ? -3.722 -1.309 10.628 1.00 98.81 207 GLN A CA 1
ATOM 1462 C C . GLN A 1 207 ? -4.630 -2.127 9.714 1.00 98.81 207 GLN A C 1
ATOM 1464 O O . GLN A 1 207 ? -4.179 -3.090 9.093 1.00 98.81 207 GLN A O 1
ATOM 1469 N N . ARG A 1 208 ? -5.922 -1.791 9.655 1.00 98.75 208 ARG A N 1
ATOM 1470 C CA . ARG A 1 208 ? -6.888 -2.512 8.831 1.00 98.75 208 ARG A CA 1
ATOM 1471 C C . ARG A 1 208 ? -7.187 -1.743 7.561 1.00 98.75 208 ARG A C 1
ATOM 1473 O O . ARG A 1 208 ? -7.413 -0.534 7.596 1.00 98.75 208 ARG A O 1
ATOM 1480 N N . TRP A 1 209 ? -7.272 -2.477 6.464 1.00 98.69 209 TRP A N 1
ATOM 1481 C CA . TRP A 1 209 ? -7.465 -1.947 5.125 1.00 98.69 209 TRP A CA 1
ATOM 1482 C C . TRP A 1 209 ? -8.580 -2.711 4.419 1.00 98.69 209 TRP A C 1
ATOM 1484 O O . TRP A 1 209 ? -8.709 -3.928 4.549 1.00 98.69 209 TRP A O 1
ATOM 1494 N N . SER A 1 210 ? -9.390 -1.982 3.662 1.00 97.38 210 SER A N 1
ATOM 1495 C CA . SER A 1 210 ? -10.393 -2.540 2.760 1.00 97.38 210 SER A CA 1
ATOM 1496 C C . SER A 1 210 ? -9.995 -2.264 1.315 1.00 97.38 210 SER A C 1
ATOM 1498 O O . SER A 1 210 ? -9.459 -1.201 1.008 1.00 97.38 210 SER A O 1
ATOM 1500 N N . PHE A 1 211 ? -10.234 -3.244 0.447 1.00 94.88 211 PHE A N 1
ATOM 1501 C CA . PHE A 1 211 ? -10.066 -3.111 -0.995 1.00 94.88 211 PHE A CA 1
ATOM 1502 C C . PHE A 1 211 ? -11.412 -2.634 -1.558 1.00 94.88 211 PHE A C 1
ATOM 1504 O O . PHE A 1 211 ? -12.362 -3.419 -1.590 1.00 94.88 211 PHE A O 1
ATOM 1511 N N . ALA A 1 212 ? -11.500 -1.344 -1.889 1.00 88.12 212 ALA A N 1
ATOM 1512 C CA . ALA A 1 212 ? -12.732 -0.626 -2.231 1.00 88.12 212 ALA A CA 1
ATOM 1513 C C . ALA A 1 212 ? -12.778 -0.180 -3.699 1.00 88.12 212 ALA A C 1
ATOM 1515 O O . ALA A 1 212 ? -11.696 0.061 -4.290 1.00 88.12 212 ALA A O 1
#

Sequence (212 aa):
MYDQVTARRRTPLGLLVWVLAGTLAFGAVVGTVWVLTRDVSPQDAVGQSTRTPTPTVPSPSDATLVDAPASPEPEPTPTPEPPAPTTVALQGVGSGRCLDVPGGGAGDGVTLQIHDCNGSGAQLWTASAAGELRILGTWCLDDPSGGQEGAAVQLWTCHGGANQQWAPQADGTLRNAATGLCLDVSGGGVENGTPALVYGCHAGDNQRWSFA

pLDDT: mean 81.88, std 19.84, range [38.78, 98.94]

Foldseek 3Di:
DDDDDDDDDDDDDDDDDDDDDDDDDDDDPPPPDPPPPDDDDPDDDPPDDDDDDDDDDDDDDDDPDDDDPDDDDDDDDDDDDPDDFAKFFWQQQLQRFTWFQVVLDDDAPRFIATDHDDPDQRGIWTADPLQWTDGPPFWTFFDPPLADAPATTHTDGDDSDQRRHWDQDPLQWTARRRHRWTFFFPPSDNHTGGTTTTHHDPSPSRRGIDGD

Organism: NCBI:txid88382

Radius of gyration: 35.24 Å; chains: 1; bounding box: 66×78×128 Å

InterPro domains:
  IPR000772 Ricin B, lectin domain [PF00652] (87-209)
  IPR000772 Ricin B, lectin domain [SM00458] (85-212)
  IPR035992 Ricin B-like lectins [SSF50370] (80-211)

Secondary structure (DSSP, 8-state):
---------------------------------------------------PPPP-PPPPP------PPPPPPPPPPPPPPPPPPPEEEEEETTTS-EEE-GGG--STT-B-EEE-----GGGEEEE-TTSBEEETTTEEEE--SSS-TTPBPEEEE----GGGBEEE-TTSBEEETTT-PEEEEGGG--STTPBEEEE-----GGGBEEE-